Protein AF-A6LW67-F1 (afdb_monomer_lite)

Foldseek 3Di:
DDDDDPVVVVDVVVDDDDPPPADEAELVRLQVQFLPPVHWFWEAAPQWIWTCNVPPCCHSQDHPNDTGSYHCNVVCCVPPVDCPVCPPTDTRHGYDYPPPPPPPPDDPPPVLLPDDQDPCPPDDPVSLVVQLVVLLVVLVVQLVPDDDDPPLSVVLSVVSSVQLSVVVVVRDHSNVSVVVSLVCQCVVVDVSNPHRPAADEDEEEEEEHHEYECYEYECYEYEVYEYECYEYEVEEYEVEEYECYEYEVEEYEVEEYEVEEYECYEYECYEYECYEYEHDEYECYEYEAEEYECYEYECYEYEVYHYDVYHYDDPPPPPPPDDDD

Secondary structure (DSSP, 8-state):
------HHHHHHHS-------PEEE-HHHHTT-BS-TT--BEEEETTEEEE-TT-GGGGGGEETTEESSEE-HHHHHHHT--GGGGTTSPEEEEE--TTTTSSSSSSSHHHHHS-----GGG--HHHHHHHHHHHHHHHHHHHHTS-S-TTHHHHHHHHHHHHHHHHHHTT--HHHHHHHHHHHHHTTS-STT-S--TT-EEESSEEESSEEESSEEESSEEESSEEESSEEESSEEESSEEESSEEESSEEESSEEESSEEESSEEEEEEEESSEEEEEEEESSEEESSEEESSEEESSEEESSEEESSEEE------------

Structure (mmCIF, N/CA/C/O backbone):
data_AF-A6LW67-F1
#
_entry.id   AF-A6LW67-F1
#
loop_
_atom_site.group_PDB
_atom_site.id
_atom_site.type_symbol
_atom_site.label_atom_id
_atom_site.label_alt_id
_atom_site.label_comp_id
_atom_site.label_asym_id
_atom_site.label_entity_id
_atom_site.label_seq_id
_atom_site.pdbx_PDB_ins_code
_atom_site.Cartn_x
_atom_site.Cartn_y
_atom_site.Cartn_z
_atom_site.occupancy
_atom_site.B_iso_or_equiv
_atom_site.auth_seq_id
_atom_site.auth_comp_id
_atom_site.auth_asym_id
_atom_site.auth_atom_id
_atom_site.pdbx_PDB_model_num
ATOM 1 N N . MET A 1 1 ? 21.541 -6.725 21.678 1.00 33.62 1 MET A N 1
ATOM 2 C CA . MET A 1 1 ? 21.090 -5.801 22.737 1.00 33.62 1 MET A CA 1
ATOM 3 C C . MET A 1 1 ? 19.622 -6.117 22.978 1.00 33.62 1 MET A C 1
ATOM 5 O O . MET A 1 1 ? 18.820 -5.909 22.078 1.00 33.62 1 MET A O 1
ATOM 9 N N . SER A 1 2 ? 19.304 -6.786 24.086 1.00 32.25 2 SER A N 1
ATOM 10 C CA . SER A 1 2 ? 17.941 -7.242 24.384 1.00 32.25 2 SER A CA 1
ATOM 11 C C . SER A 1 2 ? 17.156 -6.087 24.989 1.00 32.25 2 SER A C 1
ATOM 13 O O . SER A 1 2 ? 17.518 -5.598 26.055 1.00 32.25 2 SER A O 1
ATOM 15 N N . ILE A 1 3 ? 16.108 -5.639 24.304 1.00 37.44 3 ILE A N 1
ATOM 16 C CA . ILE A 1 3 ? 15.130 -4.716 24.878 1.00 37.44 3 ILE A CA 1
ATOM 17 C C . ILE A 1 3 ? 14.277 -5.499 25.879 1.00 37.44 3 ILE A C 1
ATOM 19 O O . ILE A 1 3 ? 13.478 -6.353 25.502 1.00 37.44 3 ILE A O 1
ATOM 23 N N . TYR A 1 4 ? 14.521 -5.263 27.165 1.00 32.31 4 TYR A N 1
ATOM 24 C CA . TYR A 1 4 ? 13.669 -5.751 28.242 1.00 32.31 4 TYR A CA 1
ATOM 25 C C . TYR A 1 4 ? 12.439 -4.848 28.306 1.00 32.31 4 TYR A C 1
ATOM 27 O O . TYR A 1 4 ? 12.563 -3.647 28.538 1.00 32.31 4 TYR A O 1
ATOM 35 N N . PHE A 1 5 ? 11.260 -5.422 28.084 1.00 40.88 5 PHE A N 1
ATOM 36 C CA . PHE A 1 5 ? 10.014 -4.762 28.445 1.00 40.88 5 PHE A CA 1
ATOM 37 C C . PHE A 1 5 ? 9.831 -4.926 29.950 1.00 40.88 5 PHE A C 1
ATOM 39 O O . PHE A 1 5 ? 9.662 -6.045 30.437 1.00 40.88 5 PHE A O 1
ATOM 46 N N . ASP A 1 6 ? 9.901 -3.818 30.685 1.00 40.75 6 ASP A N 1
ATOM 47 C CA . ASP A 1 6 ? 9.525 -3.806 32.093 1.00 40.75 6 ASP A CA 1
ATOM 48 C C . ASP A 1 6 ? 7.995 -3.887 32.195 1.00 40.75 6 ASP A C 1
ATOM 50 O O . ASP A 1 6 ? 7.267 -2.897 32.113 1.00 40.75 6 ASP A O 1
ATOM 54 N N . LEU A 1 7 ? 7.500 -5.118 32.324 1.00 45.72 7 LEU A N 1
ATOM 55 C CA . LEU A 1 7 ? 6.079 -5.436 32.488 1.00 45.72 7 LEU A CA 1
ATOM 56 C C . LEU A 1 7 ? 5.479 -4.800 33.752 1.00 45.72 7 LEU A C 1
ATOM 58 O O . LEU A 1 7 ? 4.259 -4.666 33.851 1.00 45.72 7 LEU A O 1
ATOM 62 N N . LYS A 1 8 ? 6.314 -4.392 34.716 1.00 42.16 8 LYS A N 1
ATOM 63 C CA . LYS A 1 8 ? 5.862 -3.777 35.963 1.00 42.16 8 LYS A CA 1
ATOM 64 C C . LYS A 1 8 ? 5.327 -2.364 35.725 1.00 42.16 8 LYS A C 1
ATOM 66 O O . LYS A 1 8 ? 4.266 -2.031 36.243 1.00 42.16 8 LYS A O 1
ATOM 71 N N . THR A 1 9 ? 5.978 -1.594 34.851 1.00 49.59 9 THR A N 1
ATOM 72 C CA . THR A 1 9 ? 5.566 -0.228 34.485 1.00 49.59 9 THR A CA 1
ATOM 73 C C . THR A 1 9 ? 4.236 -0.204 33.723 1.00 49.59 9 THR A C 1
ATOM 75 O O . THR A 1 9 ? 3.450 0.726 33.870 1.00 49.59 9 THR A O 1
ATOM 78 N N . ILE A 1 10 ? 3.947 -1.248 32.936 1.00 51.22 10 ILE A N 1
ATOM 79 C CA . ILE A 1 10 ? 2.678 -1.380 32.202 1.00 51.22 10 ILE A CA 1
ATOM 80 C C . ILE A 1 10 ? 1.518 -1.628 33.176 1.00 51.22 10 ILE A C 1
ATOM 82 O O . ILE A 1 10 ? 0.493 -0.963 33.070 1.00 51.22 10 ILE A O 1
ATOM 86 N N . ASN A 1 11 ? 1.704 -2.503 34.170 1.00 42.06 11 ASN A N 1
ATOM 87 C CA . ASN A 1 11 ? 0.688 -2.763 35.197 1.00 42.06 11 ASN A CA 1
ATOM 88 C C . ASN A 1 11 ? 0.409 -1.543 36.093 1.00 42.06 11 ASN A C 1
ATOM 90 O O . ASN A 1 11 ? -0.722 -1.356 36.541 1.00 42.06 11 ASN A O 1
ATOM 94 N N . GLU A 1 12 ? 1.424 -0.712 36.344 1.00 48.59 12 GLU A N 1
ATOM 95 C CA . GLU A 1 12 ? 1.285 0.546 37.089 1.00 48.59 12 GLU A CA 1
ATOM 96 C C . GLU A 1 12 ? 0.536 1.623 36.280 1.00 48.59 12 GLU A C 1
ATOM 98 O O . GLU A 1 12 ? -0.229 2.394 36.856 1.00 48.59 12 GLU A O 1
ATOM 103 N N . LEU A 1 13 ? 0.682 1.637 34.948 1.00 47.16 13 LEU A N 1
ATOM 104 C CA . LEU A 1 13 ? -0.021 2.560 34.043 1.00 47.16 13 LEU A CA 1
ATOM 105 C C . LEU A 1 13 ? -1.476 2.158 33.761 1.00 47.16 13 LEU A C 1
ATOM 107 O O . LEU A 1 13 ? -2.311 3.031 33.533 1.00 47.16 13 LEU A O 1
ATOM 111 N N . THR A 1 14 ? -1.801 0.863 33.771 1.00 51.88 14 THR A N 1
ATOM 112 C CA . THR A 1 14 ? -3.158 0.385 33.453 1.00 51.88 14 THR A CA 1
ATOM 113 C C . THR A 1 14 ? -4.121 0.401 34.634 1.00 51.88 14 THR A C 1
ATOM 115 O O . THR A 1 14 ? -5.305 0.159 34.425 1.00 51.88 14 THR A O 1
ATOM 118 N N . GLY A 1 15 ? -3.649 0.707 35.848 1.00 38.19 15 GLY A N 1
ATOM 119 C CA . GLY A 1 15 ? -4.477 0.736 37.051 1.00 38.19 15 GLY A CA 1
ATOM 120 C C . GLY A 1 15 ? -4.978 -0.660 37.427 1.00 38.19 15 GLY A C 1
ATOM 121 O O . GLY A 1 15 ? -5.690 -1.334 36.689 1.00 38.19 15 GLY A O 1
ATOM 122 N N . SER A 1 16 ? -4.606 -1.125 38.609 1.00 40.84 16 SER A N 1
ATOM 123 C CA . SER A 1 16 ? -5.094 -2.373 39.185 1.00 40.84 16 SER A CA 1
ATOM 124 C C . SER A 1 16 ? -6.620 -2.355 39.361 1.00 40.84 16 SER A C 1
ATOM 126 O O . SER A 1 16 ? -7.112 -1.946 40.406 1.00 40.84 16 SER A O 1
ATOM 128 N N . ASN A 1 17 ? -7.362 -2.828 38.362 1.00 38.47 17 ASN A N 1
ATOM 129 C CA . ASN A 1 17 ? -8.742 -3.284 38.498 1.00 38.47 17 ASN A CA 1
ATOM 130 C C . ASN A 1 17 ? -8.890 -4.592 37.719 1.00 38.47 17 ASN A C 1
ATOM 132 O O . ASN A 1 17 ? -9.200 -4.603 36.536 1.00 38.47 17 ASN A O 1
ATOM 136 N N . SER A 1 18 ? -8.582 -5.689 38.414 1.00 37.28 18 SER A N 1
ATOM 137 C CA . SER A 1 18 ? -9.009 -7.072 38.178 1.00 37.28 18 SER A CA 1
ATOM 138 C C . SER A 1 18 ? -9.747 -7.346 36.859 1.00 37.28 18 SER A C 1
ATOM 140 O O . SER A 1 18 ? -10.959 -7.563 36.853 1.00 37.28 18 SER A O 1
ATOM 142 N N . PHE A 1 19 ? -9.017 -7.423 35.746 1.00 36.94 19 PHE A N 1
ATOM 143 C CA . PHE A 1 19 ? -9.547 -8.002 34.515 1.00 36.94 19 PHE A CA 1
ATOM 144 C C . PHE A 1 19 ? -9.672 -9.520 34.711 1.00 36.94 19 PHE A C 1
ATOM 146 O O . PHE A 1 19 ? -8.741 -10.284 34.452 1.00 36.94 19 PHE A O 1
ATOM 153 N N . ARG A 1 20 ? -10.836 -9.980 35.192 1.00 38.50 20 ARG A N 1
ATOM 154 C CA . ARG A 1 20 ? -11.321 -11.312 34.805 1.00 38.50 20 ARG A CA 1
ATOM 155 C C . ARG A 1 20 ? -11.346 -11.318 33.276 1.00 38.50 20 ARG A C 1
ATOM 157 O O . ARG A 1 20 ? -11.830 -10.355 32.690 1.00 38.50 20 ARG A O 1
ATOM 164 N N . GLN A 1 21 ? -10.797 -12.364 32.660 1.00 39.19 21 GLN A N 1
ATOM 165 C CA . GLN A 1 21 ? -10.881 -12.579 31.212 1.00 39.19 21 GLN A CA 1
ATOM 166 C C . GLN A 1 21 ? -12.323 -12.279 30.756 1.00 39.19 21 GLN A C 1
ATOM 168 O O . GLN A 1 21 ? -13.241 -12.881 31.327 1.00 39.19 21 GLN A O 1
ATOM 173 N N . PRO A 1 22 ? -12.550 -11.313 29.845 1.00 53.31 22 PRO A N 1
ATOM 174 C CA . PRO A 1 22 ? -13.900 -10.942 29.445 1.00 53.31 22 PRO A CA 1
ATOM 175 C C . PRO A 1 22 ? -14.575 -12.160 28.820 1.00 53.31 22 PRO A C 1
ATOM 177 O O . PRO A 1 22 ? -14.022 -12.801 27.929 1.00 53.31 22 PRO A O 1
ATOM 180 N N . LYS A 1 23 ? -15.748 -12.523 29.341 1.00 63.69 23 LYS A N 1
ATOM 181 C CA . LYS A 1 23 ? -16.522 -13.646 28.822 1.00 63.69 23 LYS A CA 1
ATOM 182 C C . LYS A 1 23 ? -17.143 -13.230 27.487 1.00 63.69 23 LYS A C 1
ATOM 184 O O . LYS A 1 23 ? -17.876 -12.246 27.443 1.00 63.69 23 LYS A O 1
ATOM 189 N N . GLU A 1 24 ? -16.856 -13.967 26.423 1.00 68.44 24 GLU A N 1
ATOM 190 C CA . GLU A 1 24 ? -17.576 -13.832 25.154 1.00 68.44 24 GLU A CA 1
ATOM 191 C C . GLU A 1 24 ? -18.987 -14.404 25.331 1.00 68.44 24 GLU A C 1
ATOM 193 O O . GLU A 1 24 ? -19.158 -15.499 25.876 1.00 68.44 24 GLU A O 1
ATOM 198 N N . LEU A 1 25 ? -19.998 -13.623 24.957 1.00 66.56 25 LEU A N 1
ATOM 199 C CA . LEU A 1 25 ? -21.408 -13.980 25.074 1.00 66.56 25 LEU A CA 1
ATOM 200 C C . LEU A 1 25 ? -22.080 -13.741 23.729 1.00 66.56 25 LEU A C 1
ATOM 202 O O . LEU A 1 25 ? -21.998 -12.637 23.201 1.00 66.56 25 LEU A O 1
ATOM 206 N N . THR A 1 26 ? -22.761 -14.747 23.194 1.00 79.00 26 THR A N 1
ATOM 207 C CA . THR A 1 26 ? -23.686 -14.551 22.071 1.00 79.00 26 THR A CA 1
ATOM 208 C C . THR A 1 26 ? -24.961 -13.846 22.541 1.00 79.00 26 THR A C 1
ATOM 210 O O . THR A 1 26 ? -25.207 -13.723 23.745 1.00 79.00 26 THR A O 1
ATOM 213 N N . LEU A 1 27 ? -25.817 -13.397 21.617 1.00 74.56 27 LEU A N 1
ATOM 214 C CA . LEU A 1 27 ? -27.159 -12.919 21.983 1.00 74.56 27 LEU A CA 1
ATOM 215 C C . LEU A 1 27 ? -27.972 -14.005 22.707 1.00 74.56 27 LEU A C 1
ATOM 217 O O . LEU A 1 27 ? -28.681 -13.700 23.667 1.00 74.56 27 LEU A O 1
ATOM 221 N N . ASP A 1 28 ? -27.815 -15.264 22.299 1.00 79.06 28 ASP A N 1
ATOM 222 C CA . ASP A 1 28 ? -28.482 -16.407 22.923 1.00 79.06 28 ASP A CA 1
ATOM 223 C C . ASP A 1 28 ? -27.932 -16.697 24.326 1.00 79.06 28 ASP A C 1
ATOM 225 O O . ASP A 1 28 ? -28.695 -17.012 25.245 1.00 79.06 28 ASP A O 1
ATOM 229 N N . ASP A 1 29 ? -26.623 -16.539 24.537 1.00 81.69 29 ASP A N 1
ATOM 230 C CA . ASP A 1 29 ? -26.026 -16.630 25.870 1.00 81.69 29 ASP A CA 1
ATOM 231 C C . ASP A 1 29 ? -26.482 -15.476 26.760 1.00 81.69 29 ASP A C 1
ATOM 233 O O . ASP A 1 29 ? -26.842 -15.693 27.920 1.00 81.69 29 ASP A O 1
ATOM 237 N N . LEU A 1 30 ? -26.498 -14.252 26.225 1.00 85.50 30 LEU A N 1
ATOM 238 C CA . LEU A 1 30 ? -26.924 -13.058 26.945 1.00 85.50 30 LEU A CA 1
ATOM 239 C C . LEU A 1 30 ? -28.386 -13.174 27.392 1.00 85.50 30 LEU A C 1
ATOM 241 O O . LEU A 1 30 ? -28.694 -12.841 28.537 1.00 85.50 30 LEU A O 1
ATOM 245 N N . ALA A 1 31 ? -29.264 -13.723 26.550 1.00 88.00 31 ALA A N 1
ATOM 246 C CA . ALA A 1 31 ? -30.682 -13.929 26.850 1.00 88.00 31 ALA A CA 1
ATOM 247 C C . ALA A 1 31 ? -30.938 -14.793 28.096 1.00 88.00 31 ALA A C 1
ATOM 249 O O . ALA A 1 31 ? -32.017 -14.724 28.688 1.00 88.00 31 ALA A O 1
ATOM 250 N N . GLN A 1 32 ? -29.957 -15.583 28.540 1.00 91.12 32 GLN A N 1
ATOM 251 C CA . GLN A 1 32 ? -30.071 -16.394 29.754 1.00 91.12 32 GLN A CA 1
ATOM 252 C C . GLN A 1 32 ? -29.907 -15.584 31.049 1.00 91.12 32 GLN A C 1
ATOM 254 O O . GLN A 1 32 ? -30.223 -16.107 32.121 1.00 91.12 32 GLN A O 1
ATOM 259 N N . TYR A 1 33 ? -29.424 -14.344 30.961 1.00 93.12 33 TYR A N 1
ATOM 260 C CA . TYR A 1 33 ? -29.141 -13.442 32.079 1.00 93.12 33 TYR A CA 1
ATOM 261 C C . TYR A 1 33 ? -30.206 -12.342 32.184 1.00 93.12 33 TYR A C 1
ATOM 263 O O . TYR A 1 33 ? -29.924 -11.146 32.100 1.00 93.12 33 TYR A O 1
ATOM 271 N N . ASP A 1 34 ? -31.459 -12.760 32.351 1.00 91.06 34 ASP A N 1
ATOM 272 C CA . ASP A 1 34 ? -32.644 -11.897 32.337 1.00 91.06 34 ASP A CA 1
ATOM 273 C C . ASP A 1 34 ? -33.055 -11.356 33.720 1.00 91.06 34 ASP A C 1
ATOM 275 O O . ASP A 1 34 ? -34.079 -10.683 33.841 1.00 91.06 34 ASP A O 1
ATOM 279 N N . GLY A 1 35 ? -32.290 -11.650 34.776 1.00 90.50 35 GLY A N 1
ATOM 280 C CA . GLY A 1 35 ? -32.601 -11.235 36.147 1.00 90.50 35 GLY A CA 1
ATOM 281 C C . GLY A 1 35 ? -33.731 -12.017 36.823 1.00 90.50 35 GLY A C 1
ATOM 282 O O . GLY A 1 35 ? -34.156 -11.643 37.921 1.00 90.50 35 GLY A O 1
ATOM 283 N N . ARG A 1 36 ? -34.262 -13.078 36.197 1.00 87.38 36 ARG A N 1
ATOM 284 C CA . ARG A 1 36 ? -35.411 -13.847 36.705 1.00 87.38 36 ARG A CA 1
ATOM 285 C C . ARG A 1 36 ? -34.983 -15.195 37.272 1.00 87.38 36 ARG A C 1
ATOM 287 O O . ARG A 1 36 ? -33.942 -15.748 36.938 1.00 87.38 36 ARG A O 1
ATOM 294 N N . GLY A 1 37 ? -35.802 -15.749 38.170 1.00 83.75 37 GLY A N 1
ATOM 295 C CA . GLY A 1 37 ? -35.568 -17.089 38.727 1.00 83.75 37 GLY A CA 1
ATOM 296 C C . GLY A 1 37 ? -34.241 -17.236 39.485 1.00 83.75 37 GLY A C 1
ATOM 297 O O . GLY A 1 37 ? -33.676 -18.326 39.509 1.00 83.75 37 GLY A O 1
ATOM 298 N N . GLY A 1 38 ? -33.728 -16.145 40.067 1.00 83.31 38 GLY A N 1
ATOM 299 C CA . GLY A 1 38 ? -32.442 -16.113 40.772 1.00 83.31 38 GLY A CA 1
ATOM 300 C C . GLY A 1 38 ? -31.215 -15.976 39.865 1.00 83.31 38 GLY A C 1
ATOM 301 O O . GLY A 1 38 ? -30.092 -16.052 40.360 1.00 83.31 38 GLY A O 1
ATOM 302 N N . LYS A 1 39 ? -31.406 -15.782 38.554 1.00 87.25 39 LYS A N 1
ATOM 303 C CA . LYS A 1 39 ? -30.318 -15.528 37.607 1.00 87.25 39 LYS A CA 1
ATOM 304 C C . LYS A 1 39 ? -29.870 -14.057 37.638 1.00 87.25 39 LYS A C 1
ATOM 306 O O . LYS A 1 39 ? -30.677 -13.197 37.992 1.00 87.25 39 LYS A O 1
ATOM 311 N N . PRO A 1 40 ? -28.616 -13.756 37.251 1.00 90.94 40 PRO A N 1
ATOM 312 C CA . PRO A 1 40 ? -28.145 -12.379 37.099 1.00 90.94 40 PRO A CA 1
ATOM 313 C C . PRO A 1 40 ? -28.919 -11.628 36.009 1.00 90.94 40 PRO A C 1
ATOM 315 O O . PRO A 1 40 ? -29.437 -12.254 35.083 1.00 90.94 40 PRO A O 1
ATOM 318 N N . ALA A 1 41 ? -28.947 -10.299 36.095 1.00 94.38 41 ALA A N 1
ATOM 319 C CA . ALA A 1 41 ? -29.485 -9.403 35.077 1.00 94.38 41 ALA A CA 1
ATOM 320 C C . ALA A 1 41 ? -28.334 -8.733 34.319 1.00 94.38 41 ALA A C 1
ATOM 322 O O . ALA A 1 41 ? -27.642 -7.888 34.889 1.00 94.38 41 ALA A O 1
ATOM 323 N N . TYR A 1 42 ? -28.127 -9.098 33.052 1.00 93.38 42 TYR A N 1
ATOM 324 C CA . TYR A 1 42 ? -27.090 -8.511 32.197 1.00 93.38 42 TYR A CA 1
ATOM 325 C C . TYR A 1 42 ? -27.697 -7.710 31.049 1.00 93.38 42 TYR A C 1
ATOM 327 O O . TYR A 1 42 ? -28.756 -8.054 30.536 1.00 93.38 42 TYR A O 1
ATOM 335 N N . VAL A 1 43 ? -27.016 -6.660 30.608 1.00 89.25 43 VAL A N 1
ATOM 336 C CA . VAL A 1 43 ? -27.392 -5.890 29.411 1.00 89.25 43 VAL A CA 1
ATOM 337 C C . VAL A 1 43 ? -26.160 -5.648 28.557 1.00 89.25 43 VAL A C 1
ATOM 339 O O . VAL A 1 43 ? -25.082 -5.408 29.100 1.00 89.25 43 VAL A O 1
ATOM 342 N N . ALA A 1 44 ? -26.303 -5.713 27.236 1.00 82.06 44 ALA A N 1
ATOM 343 C CA . ALA A 1 44 ? -25.249 -5.294 26.321 1.00 82.06 44 ALA A CA 1
ATOM 344 C C . ALA A 1 44 ? -25.504 -3.861 25.859 1.00 82.06 44 ALA A C 1
ATOM 346 O O . ALA A 1 44 ? -26.618 -3.541 25.456 1.00 82.06 44 ALA A O 1
ATOM 347 N N . ILE A 1 45 ? -24.479 -3.015 25.942 1.00 72.75 45 ILE A N 1
ATOM 348 C CA . ILE A 1 45 ? -24.476 -1.638 25.445 1.00 72.75 45 ILE A CA 1
ATOM 349 C C . ILE A 1 45 ? -23.182 -1.449 24.658 1.00 72.75 45 ILE A C 1
ATOM 351 O O . ILE A 1 45 ? -22.097 -1.652 25.202 1.00 72.75 45 ILE A O 1
ATOM 355 N N . GLU A 1 46 ? -23.304 -1.098 23.380 1.00 63.03 46 GLU A N 1
ATOM 356 C CA . GLU A 1 46 ? -22.197 -0.905 22.436 1.00 63.03 46 GLU A CA 1
ATOM 357 C C . GLU A 1 46 ? -21.226 -2.100 22.402 1.00 63.03 46 GLU A C 1
ATOM 359 O O . GLU A 1 46 ? -20.010 -1.943 22.355 1.00 63.03 46 GLU A O 1
ATOM 364 N N . GLY A 1 47 ? -21.769 -3.321 22.461 1.00 65.50 47 GLY A N 1
ATOM 365 C CA . GLY A 1 47 ? -20.982 -4.557 22.432 1.00 65.50 47 GLY A CA 1
ATOM 366 C C . GLY A 1 47 ? -20.337 -4.959 23.766 1.00 65.50 47 GLY A C 1
ATOM 367 O O . GLY A 1 47 ? -19.729 -6.026 23.842 1.00 65.50 47 GLY A O 1
ATOM 368 N N . VAL A 1 48 ? -20.492 -4.178 24.841 1.00 68.25 48 VAL A N 1
ATOM 369 C CA . VAL A 1 48 ? -20.006 -4.527 26.188 1.00 68.25 48 VAL A CA 1
ATOM 370 C C . VAL A 1 48 ? -21.160 -5.023 27.050 1.00 68.25 48 VAL A C 1
ATOM 372 O O . VAL A 1 48 ? -22.201 -4.376 27.135 1.00 68.25 48 VAL A O 1
ATOM 375 N N . VAL A 1 49 ? -20.968 -6.154 27.733 1.00 77.44 49 VAL A N 1
ATOM 376 C CA . VAL A 1 49 ? -21.963 -6.728 28.646 1.00 77.44 49 VAL A CA 1
ATOM 377 C C . VAL A 1 49 ? -21.715 -6.240 30.071 1.00 77.44 49 VAL A C 1
ATOM 379 O O . VAL A 1 49 ? -20.638 -6.453 30.639 1.00 77.44 49 VAL A O 1
ATOM 382 N N . TYR A 1 50 ? -22.732 -5.618 30.659 1.00 85.12 50 TYR A N 1
ATOM 383 C CA . TYR A 1 50 ? -22.735 -5.069 32.010 1.00 85.12 50 TYR A CA 1
ATOM 384 C C . TYR A 1 50 ? -23.626 -5.898 32.933 1.00 85.12 50 TYR A C 1
ATOM 386 O O . TYR A 1 50 ? -24.740 -6.270 32.564 1.00 85.12 50 TYR A O 1
ATOM 394 N N . ASP A 1 51 ? -23.149 -6.143 34.150 1.00 90.94 51 ASP A N 1
ATOM 395 C CA . ASP A 1 51 ? -23.939 -6.711 35.234 1.00 90.94 51 ASP A CA 1
ATOM 396 C C . ASP A 1 51 ? -24.722 -5.606 35.939 1.00 90.94 51 ASP A C 1
ATOM 398 O O . ASP A 1 51 ? -24.154 -4.754 36.619 1.00 90.94 51 ASP A O 1
ATOM 402 N N . VAL A 1 52 ? -26.040 -5.628 35.778 1.00 91.31 52 VAL A N 1
ATOM 403 C CA . VAL A 1 52 ? -26.962 -4.676 36.407 1.00 91.31 52 VAL A CA 1
ATOM 404 C C . VAL A 1 52 ? -27.769 -5.328 37.531 1.00 91.31 52 VAL A C 1
ATOM 406 O O . VAL A 1 52 ? -28.727 -4.743 38.027 1.00 91.31 52 VAL A O 1
ATOM 409 N N . SER A 1 53 ? -27.378 -6.524 37.988 1.00 89.69 53 SER A N 1
ATOM 410 C CA . SER A 1 53 ? -28.114 -7.294 39.006 1.00 89.69 53 SER A CA 1
ATOM 411 C C . SER A 1 53 ? -28.263 -6.555 40.335 1.00 89.69 53 SER A C 1
ATOM 413 O O . SER A 1 53 ? -29.240 -6.764 41.051 1.00 89.69 53 SER A O 1
ATOM 415 N N . ASN A 1 54 ? -27.293 -5.701 40.668 1.00 88.00 54 ASN A N 1
ATOM 416 C CA . ASN A 1 54 ? -27.269 -4.934 41.915 1.00 88.00 54 ASN A CA 1
ATOM 417 C C . ASN A 1 54 ? -27.754 -3.487 41.741 1.00 88.00 54 ASN A C 1
ATOM 419 O O . ASN A 1 54 ? -27.746 -2.722 42.705 1.00 88.00 54 ASN A O 1
ATOM 423 N N . GLU A 1 55 ? -28.182 -3.105 40.538 1.00 86.44 55 GLU A N 1
ATOM 424 C CA . GLU A 1 55 ? -28.716 -1.774 40.274 1.00 86.44 55 GLU A CA 1
ATOM 425 C C . GLU A 1 55 ? -30.199 -1.735 40.655 1.00 86.44 55 GLU A C 1
ATOM 427 O O . GLU A 1 55 ? -31.025 -2.462 40.101 1.00 86.44 55 GLU A O 1
ATOM 432 N N . SER A 1 56 ? -30.568 -0.862 41.597 1.00 86.12 56 SER A N 1
ATOM 433 C CA . SER A 1 56 ? -31.946 -0.770 42.113 1.00 86.12 56 SER A CA 1
ATOM 434 C C . SER A 1 56 ? -32.978 -0.505 41.010 1.00 86.12 56 SER A C 1
ATOM 436 O O . SER A 1 56 ? -34.090 -1.031 41.043 1.00 86.12 56 SER A O 1
ATOM 438 N N . ASN A 1 57 ? -32.575 0.255 39.993 1.00 86.88 57 ASN A N 1
ATOM 439 C CA . ASN A 1 57 ? -33.374 0.595 38.820 1.00 86.88 57 ASN A CA 1
ATOM 440 C C . ASN A 1 57 ? -33.672 -0.597 37.892 1.00 86.88 57 ASN A C 1
ATOM 442 O O . ASN A 1 57 ? -34.544 -0.471 37.034 1.00 86.88 57 ASN A O 1
ATOM 446 N N . TRP A 1 58 ? -32.972 -1.722 38.071 1.00 89.06 58 TRP A N 1
ATOM 447 C CA . TRP A 1 58 ? -33.106 -2.964 37.305 1.00 89.06 58 TRP A CA 1
ATOM 448 C C . TRP A 1 58 ? -33.742 -4.103 38.114 1.00 89.06 58 TRP A C 1
ATOM 450 O O . TRP A 1 58 ? -33.677 -5.269 37.716 1.00 89.06 58 TRP A O 1
ATOM 460 N N . SER A 1 59 ? -34.379 -3.794 39.252 1.00 84.81 59 SER A N 1
ATOM 461 C CA . SER A 1 59 ? -35.040 -4.802 40.089 1.00 84.81 59 SER A CA 1
ATOM 462 C C . SER A 1 59 ? -36.016 -5.674 39.277 1.00 84.81 59 SER A C 1
ATOM 464 O O . SER A 1 59 ? -36.789 -5.181 38.454 1.00 84.81 59 SER A O 1
ATOM 466 N N . GLY A 1 60 ? -35.939 -6.996 39.465 1.00 85.06 60 GLY A N 1
ATOM 467 C CA . GLY A 1 60 ? -36.723 -7.963 38.683 1.00 85.06 60 GLY A CA 1
ATOM 468 C C . GLY A 1 60 ? -36.273 -8.140 37.225 1.00 85.06 60 GLY A C 1
ATOM 469 O O . GLY A 1 60 ? -36.999 -8.755 36.442 1.00 85.06 60 GLY A O 1
ATOM 470 N N . GLY A 1 61 ? -35.103 -7.607 36.856 1.00 89.12 61 GLY A N 1
ATOM 471 C CA . GLY A 1 61 ? -34.542 -7.699 35.508 1.00 89.12 61 GLY A CA 1
ATOM 472 C C . GLY A 1 61 ? -35.175 -6.731 34.510 1.00 89.12 61 GLY A C 1
ATOM 473 O O . GLY A 1 61 ? -35.124 -6.978 33.305 1.00 89.12 61 GLY A O 1
ATOM 474 N N . THR A 1 62 ? -35.810 -5.654 34.984 1.00 90.62 62 THR A N 1
ATOM 475 C CA . THR A 1 62 ? -36.507 -4.695 34.116 1.00 90.62 62 THR A CA 1
ATOM 476 C C . THR A 1 62 ? -36.218 -3.248 34.477 1.00 90.62 62 THR A C 1
ATOM 478 O O . THR A 1 62 ? -36.112 -2.923 35.656 1.00 90.62 62 THR A O 1
ATOM 481 N N . HIS A 1 63 ? -36.183 -2.375 33.470 1.00 87.69 63 HIS A N 1
ATOM 482 C CA . HIS A 1 63 ? -36.011 -0.932 33.623 1.00 87.69 63 HIS A CA 1
ATOM 483 C C . HIS A 1 63 ? -36.867 -0.193 32.584 1.00 87.69 63 HIS A C 1
ATOM 485 O O . HIS A 1 63 ? -36.649 -0.337 31.386 1.00 87.69 63 HIS A O 1
ATOM 491 N N . HIS A 1 64 ? -37.894 0.546 33.019 1.00 85.88 64 HIS A N 1
ATOM 492 C CA . HIS A 1 64 ? -38.835 1.268 32.137 1.00 85.88 64 HIS A CA 1
ATOM 493 C C . HIS A 1 64 ? -39.452 0.429 30.992 1.00 85.88 64 HIS A C 1
ATOM 495 O O . HIS A 1 64 ? -39.682 0.927 29.894 1.00 85.88 64 HIS A O 1
ATOM 501 N N . GLY A 1 65 ? -39.746 -0.851 31.244 1.00 84.88 65 GLY A N 1
ATOM 502 C CA . GLY A 1 65 ? -40.305 -1.765 30.236 1.00 84.88 65 GLY A CA 1
ATOM 503 C C . GLY A 1 65 ? -39.263 -2.421 29.321 1.00 84.88 65 GLY A C 1
ATOM 504 O O . GLY A 1 65 ? -39.627 -3.244 28.483 1.00 84.88 65 GLY A O 1
ATOM 505 N N . LEU A 1 66 ? -37.979 -2.100 29.501 1.00 87.69 66 LEU A N 1
ATOM 506 C CA . LEU A 1 66 ? -36.858 -2.845 28.935 1.00 87.69 66 LEU A CA 1
ATOM 507 C C . LEU A 1 66 ? -36.529 -4.036 29.830 1.00 87.69 66 LEU A C 1
ATOM 509 O O . LEU A 1 66 ? -36.664 -3.953 31.051 1.00 87.69 66 LEU A O 1
ATOM 513 N N . ASN A 1 67 ? -36.058 -5.121 29.221 1.00 91.44 67 ASN A N 1
ATOM 514 C CA . ASN A 1 67 ? -35.702 -6.349 29.925 1.00 91.44 67 ASN A CA 1
ATOM 515 C C . ASN A 1 67 ? -34.201 -6.601 29.799 1.00 91.44 67 ASN A C 1
ATOM 517 O O . ASN A 1 67 ? -33.640 -6.411 28.717 1.00 91.44 67 ASN A O 1
ATOM 521 N N . ALA A 1 68 ? -33.595 -7.091 30.878 1.00 91.88 68 ALA A N 1
ATOM 522 C CA . ALA A 1 68 ? -32.258 -7.663 30.858 1.00 91.88 68 ALA A CA 1
ATOM 523 C C . ALA A 1 68 ? -32.194 -8.900 29.938 1.00 91.88 68 ALA A C 1
ATOM 525 O O . ALA A 1 68 ? -33.217 -9.468 29.544 1.00 91.88 68 ALA A O 1
ATOM 526 N N . GLY A 1 69 ? -30.978 -9.295 29.580 1.00 90.12 69 GLY A N 1
ATOM 527 C CA . GLY A 1 69 ? -30.664 -10.355 28.631 1.00 90.12 69 GLY A CA 1
ATOM 528 C C . GLY A 1 69 ? -30.701 -9.908 27.168 1.00 90.12 69 GLY A C 1
ATOM 529 O O . GLY A 1 69 ? -30.953 -10.722 26.285 1.00 90.12 69 GLY A O 1
ATOM 530 N N . LYS A 1 70 ? -30.507 -8.614 26.886 1.00 88.19 70 LYS A N 1
ATOM 531 C CA . LYS A 1 70 ? -30.590 -8.049 25.529 1.00 88.19 70 LYS A CA 1
ATOM 532 C C . LYS A 1 70 ? -29.487 -7.036 25.251 1.00 88.19 70 LYS A C 1
ATOM 534 O O . LYS A 1 70 ? -28.959 -6.423 26.180 1.00 88.19 70 LYS A O 1
ATOM 539 N N . ASP A 1 71 ? -29.209 -6.834 23.966 1.00 83.25 71 ASP A N 1
ATOM 540 C CA . ASP A 1 71 ? -28.555 -5.620 23.486 1.00 83.25 71 ASP A CA 1
ATOM 541 C C . ASP A 1 71 ? -29.558 -4.465 23.526 1.00 83.25 71 ASP A C 1
ATOM 543 O O . ASP A 1 71 ? -30.622 -4.525 22.904 1.00 83.25 71 ASP A O 1
ATOM 547 N N . LEU A 1 72 ? -29.239 -3.459 24.336 1.00 84.75 72 LEU A N 1
ATOM 548 C CA . LEU A 1 72 ? -30.065 -2.283 24.572 1.00 84.75 72 LEU A CA 1
ATOM 549 C C . LEU A 1 72 ? -29.365 -0.995 24.128 1.00 84.75 72 LEU A C 1
ATOM 551 O O . LEU A 1 72 ? -29.697 0.084 24.623 1.00 84.75 72 LEU A O 1
ATOM 555 N N . THR A 1 73 ? -28.388 -1.100 23.224 1.00 73.06 73 THR A N 1
ATOM 556 C CA . THR A 1 73 ? -27.587 0.030 22.734 1.00 73.06 73 THR A CA 1
ATOM 557 C C . THR A 1 73 ? -28.462 1.177 22.234 1.00 73.06 73 THR A C 1
ATOM 559 O O . THR A 1 73 ? -28.313 2.315 22.682 1.00 73.06 73 THR A O 1
ATOM 562 N N . ASP A 1 74 ? -29.433 0.885 21.369 1.00 71.06 74 ASP A N 1
ATOM 563 C CA . ASP A 1 74 ? -30.303 1.910 20.782 1.00 71.06 74 ASP A CA 1
ATOM 564 C C . ASP A 1 74 ? -31.189 2.581 21.839 1.00 71.06 74 ASP A C 1
ATOM 566 O O . ASP A 1 74 ? -31.345 3.804 21.868 1.00 71.06 74 ASP A O 1
ATOM 570 N N . GLN A 1 75 ? -31.743 1.787 22.755 1.00 81.38 75 GLN A N 1
ATOM 571 C CA . GLN A 1 75 ? -32.624 2.262 23.818 1.00 81.38 75 GLN A CA 1
ATOM 572 C C . GLN A 1 75 ? -31.844 3.120 24.818 1.00 81.38 75 GLN A C 1
ATOM 574 O O . GLN A 1 75 ? -32.305 4.196 25.208 1.00 81.38 75 GLN A O 1
ATOM 579 N N . PHE A 1 76 ? -30.631 2.702 25.170 1.00 75.31 76 PHE A N 1
ATOM 580 C CA . PHE A 1 76 ? -29.730 3.459 26.028 1.00 75.31 76 PHE A CA 1
ATOM 581 C C . PHE A 1 76 ? -29.319 4.792 25.395 1.00 75.31 76 PHE A C 1
ATOM 583 O O . PHE A 1 76 ? -29.394 5.835 26.052 1.00 75.31 76 PHE A O 1
ATOM 590 N N . ASN A 1 77 ? -28.977 4.791 24.107 1.00 69.44 77 ASN A N 1
ATOM 591 C CA . ASN A 1 77 ? -28.624 6.008 23.378 1.00 69.44 77 ASN A CA 1
ATOM 592 C C . ASN A 1 77 ? -29.813 6.969 23.241 1.00 69.44 77 ASN A C 1
ATOM 594 O O . ASN A 1 77 ? -29.629 8.183 23.322 1.00 69.44 77 ASN A O 1
ATOM 598 N N . SER A 1 78 ? -31.036 6.444 23.124 1.00 71.44 78 SER A N 1
ATOM 599 C CA . SER A 1 78 ? -32.252 7.260 23.032 1.00 71.44 78 SER A CA 1
ATOM 600 C C . SER A 1 78 ? -32.683 7.916 24.354 1.00 71.44 78 SER A C 1
ATOM 602 O O . SER A 1 78 ? -33.282 8.991 24.327 1.00 71.44 78 SER A O 1
ATOM 604 N N . CYS A 1 79 ? -32.381 7.304 25.507 1.00 61.91 79 CYS A N 1
ATOM 605 C CA . CYS A 1 79 ? -32.875 7.766 26.813 1.00 61.91 79 CYS A CA 1
ATOM 606 C C . CYS A 1 79 ? -31.801 8.357 27.730 1.00 61.91 79 CYS A C 1
ATOM 608 O O . CYS A 1 79 ? -32.119 9.200 28.568 1.00 61.91 79 CYS A O 1
ATOM 610 N N . HIS A 1 80 ? -30.547 7.925 27.601 1.00 63.56 80 HIS A N 1
ATOM 611 C CA . HIS A 1 80 ? -29.509 8.247 28.573 1.00 63.56 80 HIS A CA 1
ATOM 612 C C . HIS A 1 80 ? -28.311 8.966 27.969 1.00 63.56 80 HIS A C 1
ATOM 614 O O . HIS A 1 80 ? -27.771 9.818 28.667 1.00 63.56 80 HIS A O 1
ATOM 620 N N . GLY A 1 81 ? -27.931 8.713 26.708 1.00 49.62 81 GLY A N 1
ATOM 621 C CA . GLY A 1 81 ? -26.963 9.501 25.911 1.00 49.62 81 GLY A CA 1
ATOM 622 C C . GLY A 1 81 ? -25.573 9.757 26.532 1.00 49.62 81 GLY A C 1
ATOM 623 O O . GLY A 1 81 ? -24.714 10.371 25.905 1.00 49.62 81 GLY A O 1
ATOM 624 N N . MET A 1 82 ? -25.340 9.315 27.770 1.00 52.72 82 MET A N 1
ATOM 625 C CA . MET A 1 82 ? -24.168 9.576 28.588 1.00 52.72 82 MET A CA 1
ATOM 626 C C . MET A 1 82 ? -23.761 8.283 29.302 1.00 52.72 82 MET A C 1
ATOM 628 O O . MET A 1 82 ? -24.452 7.763 30.176 1.00 52.72 82 MET A O 1
ATOM 632 N N . MET A 1 83 ? -22.576 7.778 28.962 1.00 53.91 83 MET A N 1
ATOM 633 C CA . MET A 1 83 ? -22.025 6.533 29.516 1.00 53.91 83 MET A CA 1
ATOM 634 C C . MET A 1 83 ? -21.716 6.598 31.020 1.00 53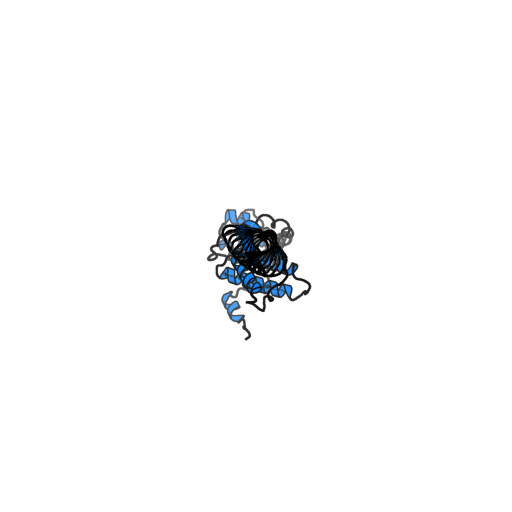.91 83 MET A C 1
ATOM 636 O O . MET A 1 83 ? -21.427 5.573 31.628 1.00 53.91 83 MET A O 1
ATOM 640 N N . GLN A 1 84 ? -21.775 7.785 31.640 1.00 58.03 84 GLN A N 1
ATOM 641 C CA . GLN A 1 84 ? -21.487 7.963 33.069 1.00 58.03 84 GLN A CA 1
ATOM 642 C C . GLN A 1 84 ? -22.442 7.175 33.978 1.00 58.03 84 GLN A C 1
ATOM 644 O O . GLN A 1 84 ? -22.069 6.828 35.096 1.00 58.03 84 GLN A O 1
ATOM 649 N N . ILE A 1 85 ? -23.639 6.845 33.485 1.00 65.94 85 ILE A N 1
ATOM 650 C CA . ILE A 1 85 ? -24.631 6.029 34.199 1.00 65.94 85 ILE A CA 1
ATOM 651 C C . ILE A 1 85 ? -24.150 4.576 34.368 1.00 65.94 85 ILE A C 1
ATOM 653 O O . ILE A 1 85 ? -24.525 3.917 35.330 1.00 65.94 85 ILE A O 1
ATOM 657 N N . LEU A 1 86 ? -23.257 4.095 33.495 1.00 65.00 86 LEU A N 1
ATOM 658 C CA . LEU A 1 86 ? -22.702 2.737 33.541 1.00 65.00 86 LEU A CA 1
ATOM 659 C C . LEU A 1 86 ? -21.395 2.640 34.342 1.00 65.00 86 LEU A C 1
ATOM 661 O O . LEU A 1 86 ? -20.816 1.562 34.432 1.00 65.00 86 LEU A O 1
ATOM 665 N N . ASN A 1 87 ? -20.908 3.741 34.929 1.00 68.06 87 ASN A N 1
ATOM 666 C CA . ASN A 1 87 ? -19.609 3.767 35.615 1.00 68.06 87 ASN A CA 1
ATOM 667 C C . ASN A 1 87 ? -19.526 2.802 36.808 1.00 68.06 87 ASN A C 1
ATOM 669 O O . ASN A 1 87 ? -18.433 2.345 37.137 1.00 68.06 87 ASN A O 1
ATOM 673 N N . ASN A 1 88 ? -20.662 2.508 37.443 1.00 72.31 88 ASN A N 1
ATOM 674 C CA . ASN A 1 88 ? -20.724 1.644 38.622 1.00 72.31 88 ASN A CA 1
ATOM 675 C C . ASN A 1 88 ? -21.132 0.202 38.290 1.00 72.31 88 ASN A C 1
ATOM 677 O O . ASN A 1 88 ? -20.938 -0.682 39.123 1.00 72.31 88 ASN A O 1
ATOM 681 N N . ALA A 1 89 ? -21.642 -0.044 37.078 1.00 78.38 89 ALA A N 1
ATOM 682 C CA . ALA A 1 89 ? -22.058 -1.369 36.647 1.00 78.38 89 ALA A CA 1
ATOM 683 C C . ALA A 1 89 ? -20.821 -2.208 36.263 1.00 78.38 89 ALA A C 1
ATOM 685 O O . ALA A 1 89 ? -20.049 -1.801 35.383 1.00 78.38 89 ALA A O 1
ATOM 686 N N . PRO A 1 90 ? -20.593 -3.377 36.890 1.00 82.94 90 PRO A N 1
ATOM 687 C CA . PRO A 1 90 ? -19.469 -4.236 36.540 1.00 82.94 90 PRO A CA 1
ATOM 688 C C . PRO A 1 90 ? -19.529 -4.696 35.080 1.00 82.94 90 PRO A C 1
ATOM 690 O O . PRO A 1 90 ? -20.547 -5.200 34.616 1.00 82.94 90 PRO A O 1
ATOM 693 N N . LYS A 1 91 ? -18.411 -4.586 34.358 1.00 74.38 91 LYS A N 1
ATOM 694 C CA . LYS A 1 91 ? -18.261 -5.166 33.016 1.00 74.38 91 LYS A CA 1
ATOM 695 C C . LYS A 1 91 ? -17.966 -6.657 33.143 1.00 74.38 91 LYS A C 1
ATOM 697 O O . LYS A 1 91 ? -17.001 -7.031 33.811 1.00 74.38 91 LYS A O 1
ATOM 702 N N . VAL A 1 92 ? -18.776 -7.500 32.513 1.00 77.94 92 VAL A N 1
ATOM 703 C CA . VAL A 1 92 ? -18.707 -8.964 32.668 1.00 77.94 92 VAL A CA 1
ATOM 704 C C . VAL A 1 92 ? -18.426 -9.716 31.372 1.00 77.94 92 VAL A C 1
ATOM 706 O O . VAL A 1 92 ? -18.081 -10.897 31.428 1.00 77.94 92 VAL A O 1
ATOM 709 N N . GLY A 1 93 ? -18.500 -9.051 30.219 1.00 69.81 93 GLY A N 1
ATOM 710 C CA . GLY A 1 93 ? -18.226 -9.694 28.941 1.00 69.81 93 GLY A CA 1
ATOM 711 C C . GLY A 1 93 ? -18.294 -8.766 27.739 1.00 69.81 93 GLY A C 1
ATOM 712 O O . GLY A 1 93 ? -18.477 -7.556 27.881 1.00 69.81 93 GLY A O 1
ATOM 713 N N . ILE A 1 94 ? -18.160 -9.369 26.563 1.00 69.75 94 ILE A N 1
ATOM 714 C CA . ILE A 1 94 ? -18.373 -8.739 25.258 1.00 69.75 94 ILE A CA 1
ATOM 715 C C . ILE A 1 94 ? -19.437 -9.522 24.492 1.00 69.75 94 ILE A C 1
ATOM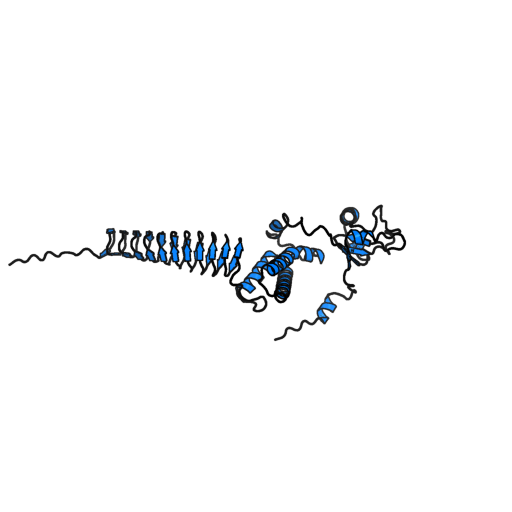 717 O O . ILE A 1 94 ? -19.482 -10.752 24.580 1.00 69.75 94 ILE A O 1
ATOM 721 N N . LEU A 1 95 ? -20.307 -8.804 23.786 1.00 64.56 95 LEU A N 1
ATOM 722 C CA . LEU A 1 95 ? -21.336 -9.395 22.942 1.00 64.56 95 LEU A CA 1
ATOM 723 C C . LEU A 1 95 ? -20.722 -9.745 21.582 1.00 64.56 95 LEU A C 1
ATOM 725 O O . LEU A 1 95 ? -20.212 -8.867 20.887 1.00 64.56 95 LEU A O 1
ATOM 729 N N . VAL A 1 96 ? -20.777 -11.019 21.211 1.00 60.47 96 VAL A N 1
ATOM 730 C CA . VAL A 1 96 ? -20.340 -11.537 19.910 1.00 60.47 96 VAL A CA 1
ATOM 731 C C . VAL A 1 96 ? -21.571 -11.975 19.114 1.00 60.47 96 VAL A C 1
ATOM 733 O O . VAL A 1 96 ? -22.481 -12.589 19.659 1.00 60.47 96 VAL A O 1
ATOM 736 N N . ASP A 1 97 ? -21.650 -11.618 17.835 1.00 54.91 97 ASP A N 1
ATOM 737 C CA . ASP A 1 97 ? -22.766 -12.020 16.971 1.00 54.91 97 ASP A CA 1
ATOM 738 C C . ASP A 1 97 ? -22.344 -13.217 16.109 1.00 54.91 97 ASP A C 1
ATOM 740 O O . ASP A 1 97 ? -21.397 -13.119 15.323 1.00 54.91 97 ASP A O 1
ATOM 744 N N . ASP A 1 98 ? -23.061 -14.337 16.241 1.00 42.31 98 ASP A N 1
ATOM 745 C CA . ASP A 1 98 ? -22.816 -15.572 15.486 1.00 42.31 98 ASP A CA 1
ATOM 746 C C . ASP A 1 98 ? -23.028 -15.404 13.967 1.00 42.31 98 ASP A C 1
ATOM 748 O O . ASP A 1 98 ? -22.560 -16.233 13.182 1.00 42.31 98 ASP A O 1
ATOM 752 N N . ASN A 1 99 ? -23.678 -14.322 13.516 1.00 38.19 99 ASN A N 1
ATOM 753 C CA . ASN A 1 99 ? -23.989 -14.089 12.100 1.00 38.19 99 ASN A CA 1
ATOM 754 C C . ASN A 1 99 ? -23.179 -12.963 11.426 1.00 38.19 99 ASN A C 1
ATOM 756 O O . ASN A 1 99 ? -23.335 -12.741 10.224 1.00 38.19 99 ASN A O 1
ATOM 760 N N . ASN A 1 100 ? -22.270 -12.276 12.126 1.00 37.41 100 ASN A N 1
ATOM 761 C CA . ASN A 1 100 ? -21.724 -10.995 11.646 1.00 37.41 100 ASN A CA 1
ATOM 762 C C . ASN A 1 100 ? -20.338 -11.052 10.967 1.00 37.41 100 ASN A C 1
ATOM 764 O O . ASN A 1 100 ? -19.636 -10.047 10.874 1.00 37.41 100 ASN A O 1
ATOM 768 N N . MET A 1 101 ? -19.930 -12.215 10.445 1.00 35.69 101 MET A N 1
ATOM 769 C CA . MET A 1 101 ? -18.694 -12.357 9.649 1.00 35.69 101 MET A CA 1
ATOM 770 C C . MET A 1 101 ? -18.913 -12.381 8.125 1.00 35.69 101 MET A C 1
ATOM 772 O O . MET A 1 101 ? -17.961 -12.639 7.385 1.00 35.69 101 MET A O 1
ATOM 776 N N . ARG A 1 102 ? -20.134 -12.141 7.617 1.00 37.69 102 ARG A N 1
ATOM 777 C CA . ARG A 1 102 ? -20.407 -12.210 6.164 1.00 37.69 102 ARG A CA 1
ATOM 778 C C . ARG A 1 102 ? -20.876 -10.920 5.485 1.00 37.69 102 ARG A C 1
ATOM 780 O O . ARG A 1 102 ? -20.468 -10.717 4.346 1.00 37.69 102 ARG A O 1
ATOM 787 N N . ASP A 1 103 ? -21.576 -10.004 6.160 1.00 36.06 103 ASP A N 1
ATOM 788 C CA . ASP A 1 103 ? -22.322 -8.961 5.424 1.00 36.06 103 ASP A CA 1
ATOM 789 C C . ASP A 1 103 ? -21.889 -7.496 5.663 1.00 36.06 103 ASP A C 1
ATOM 791 O O . ASP A 1 103 ? -22.374 -6.602 4.974 1.00 36.06 103 ASP A O 1
ATOM 795 N N . MET A 1 104 ? -20.908 -7.207 6.531 1.00 33.72 104 MET A N 1
ATOM 796 C CA . MET A 1 104 ? -20.376 -5.833 6.715 1.00 33.72 104 MET A CA 1
ATOM 797 C C . MET A 1 104 ? -19.134 -5.497 5.863 1.00 33.72 104 MET A C 1
ATOM 799 O O . MET A 1 104 ? -18.505 -4.458 6.063 1.00 33.72 104 MET A O 1
ATOM 803 N N . ASN A 1 105 ? -18.755 -6.351 4.904 1.00 36.22 105 ASN A N 1
ATOM 804 C CA . ASN A 1 105 ? -17.464 -6.243 4.208 1.00 36.22 105 ASN A CA 1
ATOM 805 C C . ASN A 1 105 ? -17.498 -5.553 2.824 1.00 36.22 105 ASN A C 1
ATOM 807 O O . ASN A 1 105 ? -16.477 -5.570 2.139 1.00 36.22 105 ASN A O 1
ATOM 811 N N . PHE A 1 106 ? -18.614 -4.949 2.382 1.00 34.09 106 PHE A N 1
ATOM 812 C CA . PHE A 1 106 ? -18.678 -4.353 1.030 1.00 34.09 106 PHE A CA 1
ATOM 813 C C . PHE A 1 106 ? -18.652 -2.812 0.980 1.00 34.09 106 PHE A C 1
ATOM 815 O O . PHE A 1 106 ? -17.932 -2.273 0.146 1.00 34.09 106 PHE A O 1
ATOM 822 N N . ASP A 1 107 ? -19.291 -2.085 1.909 1.00 33.56 107 ASP A N 1
ATOM 823 C CA . ASP A 1 107 ? -19.480 -0.625 1.729 1.00 33.56 107 ASP A CA 1
ATOM 824 C C . ASP A 1 107 ? -18.657 0.295 2.664 1.00 33.56 107 ASP A C 1
ATOM 826 O O . ASP A 1 107 ? -18.534 1.493 2.404 1.00 33.56 107 ASP A O 1
ATOM 830 N N . ILE A 1 108 ? -18.040 -0.220 3.739 1.00 41.41 108 ILE A N 1
ATOM 831 C CA . ILE A 1 108 ? -17.336 0.620 4.742 1.00 41.41 108 ILE A CA 1
ATOM 832 C C . ILE A 1 108 ? -15.846 0.841 4.390 1.00 41.41 108 ILE A C 1
ATOM 834 O O . ILE A 1 108 ? -15.258 1.872 4.735 1.00 41.41 108 ILE A O 1
ATOM 838 N N . ASN A 1 109 ? -15.228 -0.089 3.652 1.00 43.31 109 ASN A N 1
ATOM 839 C CA . ASN A 1 109 ? -13.773 -0.129 3.450 1.00 43.31 109 ASN A CA 1
ATOM 840 C C . ASN A 1 109 ? -13.214 0.954 2.503 1.00 43.31 109 ASN A C 1
ATOM 842 O O . ASN A 1 109 ? -12.064 1.354 2.668 1.00 43.31 109 ASN A O 1
ATOM 846 N N . GLU A 1 110 ? -13.988 1.487 1.552 1.00 39.12 110 GLU A N 1
ATOM 847 C CA . GLU A 1 110 ? -13.476 2.538 0.650 1.00 39.12 110 GLU A CA 1
ATOM 848 C C . GLU A 1 110 ? -13.422 3.931 1.305 1.00 39.12 110 GLU A C 1
ATOM 850 O O . GLU A 1 110 ? -12.464 4.677 1.084 1.00 39.12 110 GLU A O 1
ATOM 855 N N . ASN A 1 111 ? -14.403 4.279 2.148 1.00 38.38 111 ASN A N 1
ATOM 856 C CA . ASN A 1 111 ? -14.514 5.623 2.731 1.00 38.38 111 ASN A CA 1
ATOM 857 C C . ASN A 1 111 ? -13.591 5.849 3.943 1.00 38.38 111 ASN A C 1
ATOM 859 O O . ASN A 1 111 ? -13.073 6.951 4.103 1.00 38.38 111 ASN A O 1
ATOM 863 N N . MET A 1 112 ? -13.303 4.832 4.771 1.00 41.84 112 MET A N 1
ATOM 864 C CA . MET A 1 112 ? -12.338 4.982 5.883 1.00 41.84 112 MET A CA 1
ATOM 865 C C . MET A 1 112 ? -10.877 5.041 5.412 1.00 41.84 112 MET A C 1
ATOM 867 O O . MET A 1 112 ? -10.050 5.696 6.048 1.00 41.84 112 MET A O 1
ATOM 871 N N . MET A 1 113 ? -10.552 4.396 4.287 1.00 44.00 113 MET A N 1
ATOM 872 C CA . MET A 1 113 ? -9.205 4.428 3.699 1.00 44.00 113 MET A CA 1
ATOM 873 C C . MET A 1 113 ? -8.896 5.776 3.023 1.00 44.00 113 MET A C 1
ATOM 875 O O . MET A 1 113 ? -7.731 6.165 2.905 1.00 44.00 113 MET A O 1
ATOM 879 N N . ARG A 1 114 ? -9.933 6.518 2.604 1.00 42.56 114 ARG A N 1
ATOM 880 C CA . ARG A 1 114 ? -9.841 7.812 1.911 1.00 42.56 114 ARG A CA 1
ATOM 881 C C . ARG A 1 114 ? -10.250 8.982 2.824 1.00 42.56 114 ARG A C 1
ATOM 883 O O . ARG A 1 114 ? -11.256 9.634 2.606 1.00 42.56 114 ARG A O 1
ATOM 890 N N . GLN A 1 115 ? -9.370 9.289 3.779 1.00 41.31 115 GLN A N 1
ATOM 891 C CA . GLN A 1 115 ? -9.192 10.597 4.443 1.00 41.31 115 GLN A CA 1
ATOM 892 C C . GLN A 1 115 ? -10.321 11.176 5.327 1.00 41.31 115 GLN A C 1
ATOM 894 O O . GLN A 1 115 ? -11.229 11.819 4.823 1.00 41.31 115 GLN A O 1
ATOM 899 N N . VAL A 1 116 ? -10.094 11.169 6.653 1.00 42.66 116 VAL A N 1
ATOM 900 C CA . VAL A 1 116 ? -10.039 12.358 7.545 1.00 42.66 116 VAL A CA 1
ATOM 901 C C . VAL A 1 116 ? -9.104 11.994 8.710 1.00 42.66 116 VAL A C 1
ATOM 903 O O . VAL A 1 116 ? -9.236 10.918 9.289 1.00 42.66 116 VAL A O 1
ATOM 906 N N . LYS A 1 117 ? -8.144 12.858 9.071 1.00 47.12 117 LYS A N 1
ATOM 907 C CA . LYS A 1 117 ? -7.338 12.683 10.291 1.00 47.12 117 LYS A CA 1
ATOM 908 C C . LYS A 1 117 ? -8.269 12.841 11.496 1.00 47.12 117 LYS A C 1
ATOM 910 O O . LYS A 1 117 ? -8.623 13.961 11.853 1.00 47.12 117 LYS A O 1
ATOM 915 N N . GLN A 1 118 ? -8.721 11.725 12.059 1.00 53.75 118 GLN A N 1
ATOM 916 C CA . GLN A 1 118 ? -9.620 11.730 13.209 1.00 53.75 118 GLN A CA 1
ATOM 917 C C . GLN A 1 118 ? -8.906 12.370 14.403 1.00 53.75 118 GLN A C 1
ATOM 919 O O . GLN A 1 118 ? -7.723 12.108 14.638 1.00 53.75 118 GLN A O 1
ATOM 924 N N . ASN A 1 119 ? -9.603 13.229 15.149 1.00 57.19 119 ASN A N 1
ATOM 925 C CA . ASN A 1 119 ? -9.051 13.748 16.393 1.00 57.19 119 ASN A CA 1
ATOM 926 C C . ASN A 1 119 ? -9.077 12.634 17.446 1.00 57.19 119 ASN A C 1
ATOM 928 O O . ASN A 1 119 ? -10.089 12.408 18.105 1.00 57.19 119 ASN A O 1
ATOM 932 N N . THR A 1 120 ? -7.946 11.951 17.600 1.00 59.22 120 THR A N 1
ATOM 933 C CA . THR A 1 120 ? -7.799 10.812 18.508 1.00 59.22 120 THR A CA 1
ATOM 934 C C . THR A 1 120 ? -7.622 11.217 19.973 1.00 59.22 120 THR A C 1
ATOM 936 O O . THR A 1 120 ? -7.495 10.345 20.830 1.00 59.22 120 THR A O 1
ATOM 939 N N . SER A 1 121 ? -7.615 12.519 20.301 1.00 59.53 121 SER A N 1
ATOM 940 C CA . SER A 1 121 ? -7.361 13.002 21.669 1.00 59.53 121 SER A CA 1
ATOM 941 C C . SER A 1 121 ? -8.422 12.565 22.678 1.00 59.53 121 SER A C 1
ATOM 943 O O . SER A 1 121 ? -8.130 12.479 23.867 1.00 59.53 121 SER A O 1
ATOM 945 N N . ASN A 1 122 ? -9.645 12.308 22.204 1.00 62.38 122 ASN A N 1
ATOM 946 C CA . ASN A 1 122 ? -10.798 11.957 23.035 1.00 62.38 122 ASN A CA 1
ATOM 947 C C . ASN A 1 122 ? -11.276 10.519 22.801 1.00 62.38 122 ASN A C 1
ATOM 949 O O . ASN A 1 122 ? -12.355 10.156 23.265 1.00 62.38 122 ASN A O 1
ATOM 953 N N . PHE A 1 123 ? -10.503 9.721 22.062 1.00 62.28 123 PHE A N 1
ATOM 954 C CA . PHE A 1 123 ? -10.874 8.348 21.755 1.00 62.28 123 PHE A CA 1
ATOM 955 C C . PHE A 1 123 ? -10.933 7.506 23.024 1.00 62.28 123 PHE A C 1
ATOM 957 O O . PHE A 1 123 ? -9.991 7.475 23.824 1.00 62.28 123 PHE A O 1
ATOM 964 N N . ARG A 1 124 ? -12.040 6.787 23.178 1.00 56.72 124 ARG A N 1
ATOM 965 C CA . ARG A 1 124 ? -12.200 5.720 24.161 1.00 56.72 124 ARG A CA 1
ATOM 966 C C . ARG A 1 124 ? -11.568 4.429 23.628 1.00 56.72 124 ARG A C 1
ATOM 968 O O . ARG A 1 124 ? -11.282 4.340 22.435 1.00 56.72 124 ARG A O 1
ATOM 975 N N . PRO A 1 125 ? -11.330 3.417 24.480 1.00 60.47 125 PRO A N 1
ATOM 976 C CA . PRO A 1 125 ? -10.764 2.144 24.033 1.00 60.47 125 PRO A CA 1
ATOM 977 C C . PRO A 1 125 ? -11.500 1.517 22.837 1.00 60.47 125 PRO A C 1
ATOM 979 O O . PRO A 1 125 ? -10.843 1.045 21.917 1.00 60.47 125 PRO A O 1
ATOM 982 N N . ASP A 1 126 ? -12.831 1.591 22.791 1.00 50.59 126 ASP A N 1
ATOM 983 C CA . ASP A 1 126 ? -13.622 1.030 21.686 1.00 50.59 126 ASP A CA 1
ATOM 984 C C . ASP A 1 126 ? -13.513 1.862 20.396 1.00 50.59 126 ASP A C 1
ATOM 986 O O . ASP A 1 126 ? -13.437 1.303 19.301 1.00 50.59 126 ASP A O 1
ATOM 990 N N . ASP A 1 127 ? -13.382 3.191 20.511 1.00 56.69 127 ASP A N 1
ATOM 991 C CA . ASP A 1 127 ? -13.067 4.066 19.372 1.00 56.69 127 ASP A CA 1
ATOM 992 C C . ASP A 1 127 ? -11.691 3.725 18.795 1.00 56.69 127 ASP A C 1
ATOM 994 O O . ASP A 1 127 ? -11.508 3.697 17.578 1.00 56.69 127 ASP A O 1
ATOM 998 N N . TRP A 1 128 ? -10.723 3.419 19.666 1.00 65.44 128 TRP A N 1
ATOM 999 C CA . TRP A 1 128 ? -9.408 2.941 19.251 1.00 65.44 128 TRP A CA 1
ATOM 1000 C C . TRP A 1 128 ? -9.497 1.599 18.532 1.00 65.44 128 TRP A C 1
ATOM 1002 O O . TRP A 1 128 ? -8.894 1.478 17.468 1.00 65.44 128 TRP A O 1
ATOM 1012 N N . ILE A 1 129 ? -10.252 0.632 19.064 1.00 62.06 129 ILE A N 1
ATOM 1013 C CA . ILE A 1 129 ? -10.465 -0.683 18.434 1.00 62.06 129 ILE A CA 1
ATOM 1014 C C . ILE A 1 129 ? -11.061 -0.498 17.035 1.00 62.06 129 ILE A C 1
ATOM 1016 O O . ILE A 1 129 ? -10.482 -0.952 16.049 1.00 62.06 129 ILE A O 1
ATOM 1020 N N . ARG A 1 130 ? -12.142 0.277 16.919 1.00 60.31 130 ARG A N 1
ATOM 1021 C CA . ARG A 1 130 ? -12.802 0.545 15.636 1.00 60.31 130 ARG A CA 1
ATOM 1022 C C . ARG A 1 130 ? -11.901 1.297 14.654 1.00 60.31 130 ARG A C 1
ATOM 1024 O O . ARG A 1 130 ? -11.941 1.044 13.453 1.00 60.31 130 ARG A O 1
ATOM 1031 N N . TYR A 1 131 ? -11.071 2.213 15.146 1.00 63.69 131 TYR A N 1
ATOM 1032 C CA . TYR A 1 131 ? -10.151 2.989 14.314 1.00 63.69 131 TYR A CA 1
ATOM 1033 C C . TYR A 1 131 ? -8.982 2.158 13.769 1.00 63.69 131 TYR A C 1
ATOM 1035 O O . TYR A 1 131 ? -8.493 2.440 12.672 1.00 63.69 131 TYR A O 1
ATOM 1043 N N . ILE A 1 132 ? -8.543 1.127 14.499 1.00 67.06 132 ILE A N 1
ATOM 1044 C CA . ILE A 1 132 ? -7.478 0.209 14.065 1.00 67.06 132 ILE A CA 1
ATOM 1045 C C . ILE A 1 132 ? -8.007 -1.063 13.386 1.00 67.06 132 ILE A C 1
ATOM 1047 O O . ILE A 1 132 ? -7.209 -1.839 12.869 1.00 67.06 132 ILE A O 1
ATOM 1051 N N . GLU A 1 133 ? -9.319 -1.277 13.313 1.00 65.56 133 GLU A N 1
ATOM 1052 C CA . GLU A 1 133 ? -9.935 -2.419 12.617 1.00 65.56 133 GLU A CA 1
ATOM 1053 C C . GLU A 1 133 ? -9.375 -2.652 11.192 1.00 65.56 133 GLU A C 1
ATOM 1055 O O . GLU A 1 133 ? -9.026 -3.792 10.855 1.00 65.56 133 GLU A O 1
ATOM 1060 N N . PRO A 1 134 ? -9.144 -1.606 10.361 1.00 57.53 134 PRO A N 1
ATOM 1061 C CA . PRO A 1 134 ? -8.547 -1.793 9.035 1.00 57.53 134 PRO A CA 1
ATOM 1062 C C . PRO A 1 134 ? -7.114 -2.348 9.086 1.00 57.53 134 PRO A C 1
ATOM 1064 O O . PRO A 1 134 ? -6.688 -3.079 8.193 1.00 57.53 134 PRO A O 1
ATOM 1067 N N . ILE A 1 135 ? -6.362 -2.025 10.142 1.00 62.97 135 ILE A N 1
ATOM 1068 C CA . ILE A 1 135 ? -4.981 -2.479 10.370 1.00 62.97 135 ILE A CA 1
ATOM 1069 C C . ILE A 1 135 ? -4.951 -3.956 10.754 1.00 62.97 135 ILE A C 1
ATOM 1071 O O . ILE A 1 135 ? -4.088 -4.708 10.285 1.00 62.97 135 ILE A O 1
ATOM 1075 N N . VAL A 1 136 ? -5.880 -4.372 11.614 1.00 66.38 136 VAL A N 1
ATOM 1076 C CA . VAL A 1 136 ? -6.025 -5.769 12.034 1.00 66.38 136 VAL A CA 1
ATOM 1077 C C . VAL A 1 136 ? -6.436 -6.616 10.833 1.00 66.38 136 VAL A C 1
ATOM 1079 O O . VAL A 1 136 ? -5.761 -7.597 10.518 1.00 66.38 136 VAL A O 1
ATOM 1082 N N . SER A 1 137 ? -7.440 -6.160 10.083 1.00 59.34 137 SER A N 1
ATOM 1083 C CA . SER A 1 137 ? -7.898 -6.789 8.840 1.00 59.34 137 SER A CA 1
ATOM 1084 C C . SER A 1 137 ? -6.780 -6.915 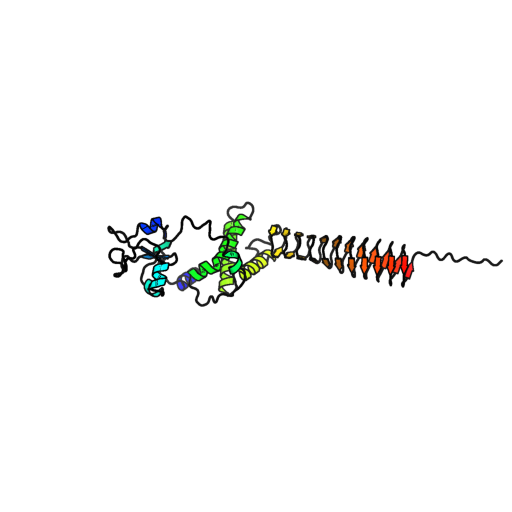7.798 1.00 59.34 137 SER A C 1
ATOM 1086 O O . SER A 1 137 ? -6.593 -7.979 7.204 1.00 59.34 137 SER A O 1
ATOM 1088 N N . TYR A 1 138 ? -5.972 -5.864 7.613 1.00 60.56 138 TYR A N 1
ATOM 1089 C CA . TYR A 1 138 ? -4.781 -5.904 6.758 1.00 60.56 138 TYR A CA 1
ATOM 1090 C C . TYR A 1 138 ? -3.775 -6.970 7.221 1.00 60.56 138 TYR A C 1
ATOM 1092 O O . TYR A 1 138 ? -3.284 -7.766 6.420 1.00 60.56 138 TYR A O 1
ATOM 1100 N N . SER A 1 139 ? -3.493 -7.017 8.525 1.00 60.72 139 SER A N 1
ATOM 1101 C CA . SER A 1 139 ? -2.490 -7.920 9.104 1.00 60.72 139 SER A CA 1
ATOM 1102 C C . SER A 1 139 ? -2.906 -9.392 9.043 1.00 60.72 139 SER A C 1
ATOM 1104 O O . SER A 1 139 ? -2.035 -10.252 8.887 1.00 60.72 139 SER A O 1
ATOM 1106 N N . LEU A 1 140 ? -4.209 -9.675 9.153 1.00 59.38 140 LEU A N 1
ATOM 1107 C CA . LEU A 1 140 ? -4.793 -11.014 9.028 1.00 59.38 140 LEU A CA 1
ATOM 1108 C C . LEU A 1 140 ? -4.813 -11.496 7.569 1.00 59.38 140 LEU A C 1
ATOM 1110 O O . LEU A 1 140 ? -4.475 -12.647 7.291 1.00 59.38 140 LEU A O 1
ATOM 1114 N N . ASN A 1 141 ? -5.141 -10.614 6.619 1.00 54.81 141 ASN A N 1
ATOM 1115 C CA . ASN A 1 141 ? -5.104 -10.946 5.192 1.00 54.81 141 ASN A CA 1
ATOM 1116 C C . ASN A 1 141 ? -3.677 -11.227 4.692 1.00 54.81 141 ASN A C 1
ATOM 1118 O O . ASN A 1 141 ? -3.481 -12.143 3.895 1.00 54.81 141 ASN A O 1
ATOM 1122 N N . ASP A 1 142 ? -2.672 -10.505 5.198 1.00 51.59 142 ASP A N 1
ATOM 1123 C CA . ASP A 1 142 ? -1.254 -10.762 4.903 1.00 51.59 142 ASP A CA 1
ATOM 1124 C C . ASP A 1 142 ? -0.804 -12.165 5.360 1.00 51.59 142 ASP A C 1
ATOM 1126 O O . ASP A 1 142 ? -0.008 -12.813 4.677 1.00 51.59 142 ASP A O 1
ATOM 1130 N N . THR A 1 143 ? -1.352 -12.692 6.464 1.00 52.50 143 THR A N 1
ATOM 1131 C CA . THR A 1 143 ? -1.053 -14.058 6.937 1.00 52.50 143 THR A CA 1
ATOM 1132 C C . THR A 1 143 ? -1.541 -15.125 5.959 1.00 52.50 143 THR A C 1
ATOM 1134 O O . THR A 1 143 ? -0.860 -16.130 5.760 1.00 52.50 143 THR A O 1
ATOM 1137 N N . ASN A 1 144 ? -2.697 -14.898 5.331 1.00 47.38 144 ASN A N 1
ATOM 1138 C CA . ASN A 1 144 ? -3.341 -15.855 4.427 1.00 47.38 144 ASN A CA 1
ATOM 1139 C C . ASN A 1 144 ? -2.691 -15.910 3.032 1.00 47.38 144 ASN A C 1
ATOM 1141 O O . ASN A 1 144 ? -2.913 -16.866 2.294 1.00 47.38 144 ASN A O 1
ATOM 1145 N N . GLN A 1 145 ? -1.867 -14.919 2.681 1.00 45.28 145 GLN A N 1
ATOM 1146 C CA . GLN A 1 145 ? -1.139 -14.848 1.406 1.00 45.28 145 GLN A CA 1
ATOM 1147 C C . GLN A 1 145 ? 0.308 -15.385 1.506 1.00 45.28 145 GLN A C 1
ATOM 1149 O O . GLN A 1 145 ? 1.003 -15.504 0.496 1.00 45.28 145 GLN A O 1
ATOM 1154 N N . GLY A 1 146 ? 0.791 -15.712 2.714 1.00 46.03 146 GLY A N 1
ATOM 1155 C CA . GLY A 1 146 ? 2.158 -16.176 2.968 1.00 46.03 146 GLY A CA 1
ATOM 1156 C C . GLY A 1 146 ? 2.311 -17.698 2.883 1.00 46.03 146 GLY A C 1
ATOM 1157 O O . GLY A 1 146 ? 1.789 -18.443 3.708 1.00 46.03 146 GLY A O 1
ATOM 1158 N N . THR A 1 147 ? 3.092 -18.176 1.917 1.00 39.84 147 THR A N 1
ATOM 1159 C CA . THR A 1 147 ? 3.410 -19.595 1.706 1.00 39.84 147 THR A CA 1
ATOM 1160 C C . THR A 1 147 ? 4.008 -20.283 2.951 1.00 39.84 147 THR A C 1
ATOM 1162 O O . THR A 1 147 ? 5.127 -19.983 3.361 1.00 39.84 147 THR A O 1
ATOM 1165 N N . GLY A 1 148 ? 3.302 -21.277 3.500 1.00 40.31 148 GLY A N 1
ATOM 1166 C CA . GLY A 1 148 ? 3.894 -22.573 3.871 1.00 40.31 148 GLY A CA 1
ATOM 1167 C C . GLY A 1 148 ? 4.642 -22.758 5.200 1.00 40.31 148 GLY A C 1
ATOM 1168 O O . GLY A 1 148 ? 5.171 -23.846 5.399 1.00 40.31 148 GLY A O 1
ATOM 1169 N N . LEU A 1 149 ? 4.689 -21.798 6.131 1.00 38.25 149 LEU A N 1
ATOM 1170 C CA . LEU A 1 149 ? 5.277 -22.027 7.468 1.00 38.25 149 LEU A CA 1
ATOM 1171 C C . LEU A 1 149 ? 4.303 -21.616 8.583 1.00 38.25 149 LEU A C 1
ATOM 1173 O O . LEU A 1 149 ? 4.330 -20.491 9.091 1.00 38.25 149 LEU A O 1
ATOM 1177 N N . GLN A 1 150 ? 3.430 -22.556 8.954 1.00 39.16 150 GLN A N 1
ATOM 1178 C CA . GLN A 1 150 ? 2.466 -22.439 10.052 1.00 39.16 150 GLN A CA 1
ATOM 1179 C C . GLN A 1 150 ? 3.218 -22.262 11.385 1.00 39.16 150 GLN A C 1
ATOM 1181 O O . GLN A 1 150 ? 3.703 -23.216 11.979 1.00 39.16 150 GLN A O 1
ATOM 1186 N N . GLY A 1 151 ? 3.393 -21.011 11.815 1.00 40.38 151 GLY A N 1
ATOM 1187 C CA . GLY A 1 151 ? 4.033 -20.645 13.086 1.00 40.38 151 GLY A CA 1
ATOM 1188 C C . GLY A 1 151 ? 4.757 -19.297 13.036 1.00 40.38 151 GLY A C 1
ATOM 1189 O O . GLY A 1 151 ? 4.621 -18.481 13.944 1.00 40.38 151 GLY A O 1
ATOM 1190 N N . ALA A 1 152 ? 5.463 -19.005 11.939 1.00 45.56 152 ALA A N 1
ATOM 1191 C CA . ALA A 1 152 ? 6.171 -17.731 11.758 1.00 45.56 152 ALA A CA 1
ATOM 1192 C C . ALA A 1 152 ? 5.259 -16.605 11.228 1.00 45.56 152 ALA A C 1
ATOM 1194 O O . ALA A 1 152 ? 5.479 -15.435 11.548 1.00 45.56 152 ALA A O 1
ATOM 1195 N N . GLY A 1 153 ? 4.215 -16.956 10.464 1.00 50.97 153 GLY A N 1
ATOM 1196 C CA . GLY A 1 153 ? 3.263 -16.002 9.879 1.00 50.97 153 GLY A CA 1
ATOM 1197 C C . GLY A 1 153 ? 2.447 -15.237 10.923 1.00 50.97 153 GLY A C 1
ATOM 1198 O O . GLY A 1 153 ? 2.425 -14.011 10.898 1.00 50.97 153 GLY A O 1
ATOM 1199 N N . ALA A 1 154 ? 1.869 -15.939 11.904 1.00 54.09 154 ALA A N 1
ATOM 1200 C CA . ALA A 1 154 ? 1.069 -15.316 12.963 1.00 54.09 154 ALA A CA 1
ATOM 1201 C C . ALA A 1 154 ? 1.898 -14.333 13.807 1.00 54.09 154 ALA A C 1
ATOM 1203 O O . ALA A 1 154 ? 1.498 -13.189 14.011 1.00 54.09 154 ALA A O 1
ATOM 1204 N N . ARG A 1 155 ? 3.111 -14.734 14.222 1.00 56.16 155 ARG A N 1
ATOM 1205 C CA . ARG A 1 155 ? 4.041 -13.859 14.957 1.00 56.16 155 ARG A CA 1
ATOM 1206 C C . ARG A 1 155 ? 4.359 -12.580 14.177 1.00 56.16 155 ARG A C 1
ATOM 1208 O O . ARG A 1 155 ? 4.366 -11.502 14.766 1.00 56.16 155 ARG A O 1
ATOM 1215 N N . ARG A 1 156 ? 4.599 -12.693 12.867 1.00 59.88 156 ARG A N 1
ATOM 1216 C CA . ARG A 1 156 ? 4.879 -11.550 11.988 1.00 59.88 156 ARG A CA 1
ATOM 1217 C C . ARG A 1 156 ? 3.664 -10.627 11.865 1.00 59.88 156 ARG A C 1
ATOM 1219 O O . ARG A 1 156 ? 3.832 -9.415 11.945 1.00 59.88 156 ARG A O 1
ATOM 1226 N N . SER A 1 157 ? 2.458 -11.175 11.741 1.00 58.69 157 SER A N 1
ATOM 1227 C CA . SER A 1 157 ? 1.216 -10.393 11.691 1.00 58.69 157 SER A CA 1
ATOM 1228 C C . SER A 1 157 ? 0.953 -9.626 12.983 1.00 58.69 157 SER A C 1
ATOM 1230 O O . SER A 1 157 ? 0.646 -8.439 12.920 1.00 58.69 157 SER A O 1
ATOM 1232 N N . TYR A 1 158 ? 1.182 -10.233 14.151 1.00 64.94 158 TYR A N 1
ATOM 1233 C CA . TYR A 1 158 ? 1.087 -9.511 15.424 1.00 64.94 158 TYR A CA 1
ATOM 1234 C C . TYR A 1 158 ? 2.137 -8.401 15.539 1.00 64.94 158 TYR A C 1
ATOM 1236 O O . TYR A 1 158 ? 1.819 -7.293 15.959 1.00 64.94 158 TYR A O 1
ATOM 1244 N N . GLN A 1 159 ? 3.379 -8.651 15.113 1.00 66.19 159 GLN A N 1
ATO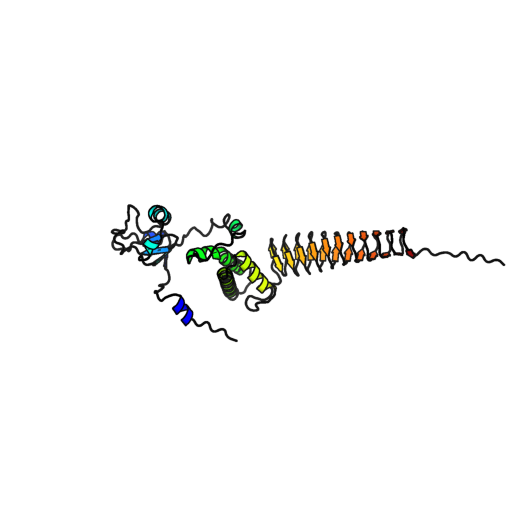M 1245 C CA . GLN A 1 159 ? 4.425 -7.622 15.092 1.00 66.19 159 GLN A CA 1
ATOM 1246 C C . GLN A 1 159 ? 4.063 -6.447 14.172 1.00 66.19 159 GLN A C 1
ATOM 1248 O O . GLN A 1 159 ? 4.277 -5.295 14.549 1.00 66.19 159 GLN A O 1
ATOM 1253 N N . LYS A 1 160 ? 3.484 -6.725 12.995 1.00 65.88 160 LYS A N 1
ATOM 1254 C CA . LYS A 1 160 ? 2.970 -5.700 12.075 1.00 65.88 160 LYS A CA 1
ATOM 1255 C C . LYS A 1 160 ? 1.826 -4.912 12.717 1.00 65.88 160 LYS A C 1
ATOM 1257 O O . LYS A 1 160 ? 1.902 -3.688 12.749 1.00 65.88 160 LYS A O 1
ATOM 1262 N N . ALA A 1 161 ? 0.832 -5.589 13.287 1.00 71.81 161 ALA A N 1
ATOM 1263 C CA . ALA A 1 161 ? -0.313 -4.952 13.935 1.00 71.81 161 ALA A CA 1
ATOM 1264 C C . ALA A 1 161 ? 0.105 -4.029 15.094 1.00 71.81 161 ALA A C 1
ATOM 1266 O O . ALA A 1 161 ? -0.366 -2.897 15.176 1.00 71.81 161 ALA A O 1
ATOM 1267 N N . ILE A 1 162 ? 1.051 -4.463 15.937 1.00 76.31 162 ILE A N 1
ATOM 1268 C CA . ILE A 1 162 ? 1.583 -3.649 17.043 1.00 76.31 162 ILE A CA 1
ATOM 1269 C C . ILE A 1 162 ? 2.251 -2.374 16.513 1.00 76.31 162 ILE A C 1
ATOM 1271 O O . ILE A 1 162 ? 1.969 -1.280 16.996 1.00 76.31 162 ILE A O 1
ATOM 1275 N N . LEU A 1 163 ? 3.114 -2.488 15.499 1.00 72.19 163 LEU A N 1
ATOM 1276 C CA . LEU A 1 163 ? 3.795 -1.334 14.901 1.00 72.19 163 LEU A CA 1
ATOM 1277 C C . LEU A 1 163 ? 2.819 -0.343 14.262 1.00 72.19 163 LEU A C 1
ATOM 1279 O O . LEU A 1 163 ? 2.979 0.869 14.407 1.00 72.19 163 LEU A O 1
ATOM 1283 N N . LEU A 1 164 ? 1.804 -0.861 13.577 1.00 70.06 164 LEU A N 1
ATOM 1284 C CA . LEU A 1 164 ? 0.755 -0.059 12.963 1.00 70.06 164 LEU A CA 1
ATOM 1285 C C . LEU A 1 164 ? -0.068 0.685 14.027 1.00 70.06 164 LEU A C 1
ATOM 1287 O O . LEU A 1 164 ? -0.283 1.889 13.889 1.00 70.06 164 LEU A O 1
ATOM 1291 N N . GLY A 1 165 ? -0.426 0.014 15.125 1.00 73.88 165 GLY A N 1
ATOM 1292 C CA . GLY A 1 165 ? -1.090 0.633 16.274 1.00 73.88 165 GLY A CA 1
ATOM 1293 C C . GLY A 1 165 ? -0.257 1.744 16.923 1.00 73.88 165 GLY A C 1
ATOM 1294 O O . GLY A 1 165 ? -0.784 2.819 17.200 1.00 73.88 165 GLY A O 1
ATOM 1295 N N . VAL A 1 166 ? 1.058 1.547 17.090 1.00 77.44 166 VAL A N 1
ATOM 1296 C CA . VAL A 1 166 ? 1.966 2.584 17.623 1.00 77.44 166 VAL A CA 1
ATOM 1297 C C . VAL A 1 166 ? 1.997 3.820 16.721 1.00 77.44 166 VAL A C 1
ATOM 1299 O O . VAL A 1 166 ? 1.899 4.940 17.214 1.00 77.44 166 VAL A O 1
ATOM 1302 N N . LEU A 1 167 ? 2.103 3.647 15.401 1.00 70.31 167 LEU A N 1
ATOM 1303 C CA . LEU A 1 167 ? 2.121 4.768 14.451 1.00 70.31 167 LEU A CA 1
ATOM 1304 C C . LEU A 1 167 ? 0.817 5.569 14.471 1.00 70.31 167 LEU A C 1
ATOM 1306 O O . LEU A 1 167 ? 0.848 6.799 14.400 1.00 70.31 167 LEU A O 1
ATOM 1310 N N . VAL A 1 168 ? -0.309 4.876 14.601 1.00 68.12 168 VAL A N 1
ATOM 1311 C CA . VAL A 1 168 ? -1.628 5.489 14.763 1.00 68.12 168 VAL A CA 1
ATOM 1312 C C . VAL A 1 168 ? -1.728 6.236 16.097 1.00 68.12 168 VAL A C 1
ATOM 1314 O O . VAL A 1 168 ? -2.158 7.389 16.110 1.00 68.12 168 VAL A O 1
ATOM 1317 N N . GLY A 1 169 ? -1.227 5.661 17.192 1.00 66.31 169 GLY A N 1
ATOM 1318 C CA . GLY A 1 169 ? -1.106 6.343 18.487 1.00 66.31 169 GLY A CA 1
ATOM 1319 C C . GLY A 1 169 ? -0.233 7.605 18.440 1.00 66.31 169 GLY A C 1
ATOM 1320 O O . GLY A 1 169 ? -0.491 8.566 19.159 1.00 66.31 169 GLY A O 1
ATOM 1321 N N . LEU A 1 170 ? 0.751 7.650 17.536 1.00 65.25 170 LEU A N 1
ATOM 1322 C CA . LEU A 1 170 ? 1.587 8.826 17.254 1.00 65.25 170 LEU A CA 1
ATOM 1323 C C . LEU A 1 170 ? 0.923 9.842 16.302 1.00 65.25 170 LEU A C 1
ATOM 1325 O O . LEU A 1 170 ? 1.560 10.809 15.879 1.00 65.25 170 LEU A O 1
ATOM 1329 N N . GLY A 1 171 ? -0.351 9.645 15.960 1.00 60.72 171 GLY A N 1
ATOM 1330 C CA . GLY A 1 171 ? -1.159 10.593 15.196 1.00 60.72 171 GLY A CA 1
ATOM 1331 C C . GLY A 1 171 ? -1.124 10.401 13.680 1.00 60.72 171 GLY A C 1
ATOM 1332 O O . GLY A 1 171 ? -1.473 11.337 12.957 1.00 60.72 171 GLY A O 1
ATOM 1333 N N . LYS A 1 172 ? -0.702 9.232 13.181 1.00 60.94 172 LYS A N 1
ATOM 1334 C CA . LYS A 1 172 ? -0.873 8.854 11.767 1.00 60.94 172 LYS A CA 1
ATOM 1335 C C . LYS A 1 172 ? -2.261 8.277 11.523 1.00 60.94 172 LYS A C 1
ATOM 1337 O O . LYS A 1 172 ? -2.873 7.676 12.403 1.00 60.94 172 LYS A O 1
ATOM 1342 N N . THR A 1 173 ? -2.752 8.430 10.304 1.00 66.31 173 THR A N 1
ATOM 1343 C CA . THR A 1 173 ? -3.917 7.675 9.835 1.00 66.31 173 THR A CA 1
ATOM 1344 C C . THR A 1 173 ? -3.553 6.197 9.639 1.00 66.31 173 THR A C 1
ATOM 1346 O O . THR A 1 173 ? -2.379 5.881 9.405 1.00 66.31 173 THR A O 1
ATOM 1349 N N . PRO A 1 174 ? -4.534 5.277 9.673 1.00 64.56 174 PRO A N 1
ATOM 1350 C CA . PRO A 1 174 ? -4.302 3.867 9.370 1.00 64.56 174 PRO A CA 1
ATOM 1351 C C . PRO A 1 174 ? -3.571 3.645 8.040 1.00 64.56 174 PRO A C 1
ATOM 1353 O O . PRO A 1 174 ? -2.615 2.875 7.981 1.00 64.56 174 PRO A O 1
ATOM 1356 N N . GLN A 1 175 ? -3.931 4.395 6.995 1.00 54.47 175 GLN A N 1
ATOM 1357 C CA . GLN A 1 175 ? -3.293 4.294 5.681 1.00 54.47 175 GLN A CA 1
ATOM 1358 C C . GLN A 1 175 ? -1.829 4.765 5.687 1.00 54.47 175 GLN A C 1
ATOM 1360 O O . GLN A 1 175 ? -0.966 4.129 5.075 1.00 54.47 175 GLN A O 1
ATOM 1365 N N . GLU A 1 176 ? -1.517 5.861 6.384 1.00 62.31 176 GLU A N 1
ATOM 1366 C CA . GLU A 1 176 ? -0.137 6.338 6.541 1.00 62.31 176 GLU A CA 1
ATOM 1367 C C . GLU A 1 176 ? 0.709 5.350 7.348 1.00 62.31 176 GLU A C 1
ATOM 1369 O O . GLU A 1 176 ? 1.873 5.120 7.012 1.00 62.31 176 GLU A O 1
ATOM 1374 N N . ALA A 1 177 ? 0.128 4.746 8.389 1.00 65.31 177 ALA A N 1
ATOM 1375 C CA . ALA A 1 177 ? 0.784 3.719 9.188 1.00 65.31 177 ALA A CA 1
ATOM 1376 C C . ALA A 1 177 ? 1.097 2.476 8.340 1.00 65.31 177 ALA A C 1
ATOM 1378 O O . ALA A 1 177 ? 2.246 2.028 8.324 1.00 65.31 177 ALA A O 1
ATOM 1379 N N . ILE A 1 178 ? 0.115 1.974 7.577 1.00 62.84 178 ILE A N 1
ATOM 1380 C CA . ILE A 1 178 ? 0.276 0.844 6.645 1.00 62.84 178 ILE A CA 1
ATOM 1381 C C . ILE A 1 178 ? 1.372 1.146 5.628 1.00 62.84 178 ILE A C 1
ATOM 1383 O O . ILE A 1 178 ? 2.308 0.361 5.473 1.00 62.84 178 ILE A O 1
ATOM 1387 N N . THR A 1 179 ? 1.310 2.319 4.999 1.00 59.25 179 THR A N 1
ATOM 1388 C CA . THR A 1 179 ? 2.299 2.751 4.005 1.00 59.25 179 THR A CA 1
ATOM 1389 C C . THR A 1 179 ? 3.708 2.776 4.597 1.00 59.25 179 THR A C 1
ATOM 1391 O O . THR A 1 179 ? 4.645 2.271 3.982 1.00 59.25 179 THR A O 1
ATOM 1394 N N . GLN A 1 180 ? 3.875 3.316 5.805 1.00 63.12 180 GLN A N 1
ATOM 1395 C CA . GLN A 1 180 ? 5.185 3.420 6.443 1.00 63.12 180 GLN A CA 1
ATOM 1396 C C . GLN A 1 180 ? 5.752 2.061 6.873 1.00 63.12 180 GLN A C 1
ATOM 1398 O O . GLN A 1 180 ? 6.927 1.780 6.632 1.00 63.12 180 GLN A O 1
ATOM 1403 N N . VAL A 1 181 ? 4.935 1.189 7.465 1.00 66.12 181 VAL A N 1
ATOM 1404 C CA . VAL A 1 181 ? 5.366 -0.169 7.836 1.00 66.12 181 VAL A CA 1
ATOM 1405 C C . VAL A 1 181 ? 5.696 -0.997 6.594 1.00 66.12 181 VAL A C 1
ATOM 1407 O O . VAL A 1 181 ? 6.667 -1.758 6.607 1.00 66.12 181 VAL A O 1
ATOM 1410 N N . GLN A 1 182 ? 4.953 -0.812 5.501 1.00 60.44 182 GLN A N 1
ATOM 1411 C CA . GLN A 1 182 ? 5.258 -1.443 4.221 1.00 60.44 182 GLN A CA 1
ATOM 1412 C C . GLN A 1 182 ? 6.578 -0.919 3.642 1.00 60.44 182 GLN A C 1
ATOM 1414 O O . GLN A 1 182 ? 7.412 -1.711 3.213 1.00 60.44 182 GLN A O 1
ATOM 1419 N N . GLN A 1 183 ? 6.837 0.390 3.704 1.00 56.16 183 GLN A N 1
ATOM 1420 C CA . GLN A 1 183 ? 8.129 0.963 3.314 1.00 56.16 183 GLN A CA 1
ATOM 1421 C C . GLN A 1 183 ? 9.288 0.376 4.130 1.00 56.16 183 GLN A C 1
ATOM 1423 O O . GLN A 1 183 ? 10.323 0.038 3.557 1.00 56.16 183 GLN A O 1
ATOM 1428 N N . TRP A 1 184 ? 9.136 0.198 5.444 1.00 62.59 184 TRP A N 1
ATOM 1429 C CA . TRP A 1 184 ? 10.175 -0.411 6.283 1.00 62.59 184 TRP A CA 1
ATOM 1430 C C . TRP A 1 184 ? 10.458 -1.874 5.937 1.00 62.59 184 TRP A C 1
ATOM 1432 O O . TRP A 1 184 ? 11.618 -2.290 5.954 1.00 62.59 184 TRP A O 1
ATOM 1442 N N . GLN A 1 185 ? 9.429 -2.634 5.562 1.00 59.56 185 GLN A N 1
ATOM 1443 C CA . GLN A 1 185 ? 9.595 -3.996 5.047 1.00 59.56 185 GLN A CA 1
ATOM 1444 C C . GLN A 1 185 ? 10.302 -3.996 3.689 1.00 59.56 185 GLN A C 1
ATOM 1446 O O . GLN A 1 185 ? 11.260 -4.737 3.480 1.00 59.56 185 GLN A O 1
ATOM 1451 N N . ASN A 1 186 ? 9.872 -3.119 2.785 1.00 52.03 186 ASN A N 1
ATOM 1452 C CA . ASN A 1 186 ? 10.363 -3.041 1.411 1.00 52.03 186 ASN A CA 1
ATOM 1453 C C . ASN A 1 186 ? 11.813 -2.541 1.318 1.00 52.03 186 ASN A C 1
ATOM 1455 O O . ASN A 1 186 ? 12.563 -2.973 0.449 1.00 52.03 186 ASN A O 1
ATOM 1459 N N . THR A 1 187 ? 12.216 -1.639 2.215 1.00 49.28 187 THR A N 1
ATOM 1460 C CA . THR A 1 187 ? 13.584 -1.093 2.290 1.00 49.28 187 THR A CA 1
ATOM 1461 C C . THR A 1 187 ? 14.534 -1.969 3.103 1.00 49.28 187 THR A C 1
ATOM 1463 O O . THR A 1 187 ? 15.735 -1.714 3.121 1.00 49.28 187 THR A O 1
ATOM 1466 N N . GLY A 1 188 ? 14.016 -2.986 3.801 1.00 53.16 188 GLY A N 1
ATOM 1467 C CA . GLY A 1 188 ? 14.802 -3.785 4.738 1.00 53.16 188 GLY A CA 1
ATOM 1468 C C . GLY A 1 188 ? 15.224 -3.023 5.998 1.00 53.16 188 GLY A C 1
ATOM 1469 O O . GLY A 1 188 ? 16.085 -3.505 6.731 1.00 53.16 188 GLY A O 1
ATOM 1470 N N . ALA A 1 189 ? 14.612 -1.866 6.286 1.00 49.28 189 ALA A N 1
ATOM 1471 C CA . ALA A 1 189 ? 14.871 -1.088 7.500 1.00 49.28 189 ALA A CA 1
ATOM 1472 C C . ALA A 1 189 ? 14.597 -1.896 8.782 1.00 49.28 189 ALA A C 1
ATOM 1474 O O . ALA A 1 189 ? 15.174 -1.619 9.832 1.00 49.28 189 ALA A O 1
ATOM 1475 N N . THR A 1 190 ? 13.743 -2.922 8.696 1.00 52.47 190 THR A N 1
ATOM 1476 C CA . THR A 1 190 ? 13.481 -3.865 9.786 1.00 52.47 190 THR A CA 1
ATOM 1477 C C . THR A 1 190 ? 13.794 -5.296 9.351 1.00 52.47 190 THR A C 1
ATOM 1479 O O . THR A 1 190 ? 13.037 -5.906 8.596 1.00 52.47 190 THR A O 1
ATOM 1482 N N . THR A 1 191 ? 14.853 -5.891 9.894 1.00 49.94 191 THR A N 1
ATOM 1483 C CA . THR A 1 191 ? 15.194 -7.310 9.676 1.00 49.94 191 THR A CA 1
ATOM 1484 C C . THR A 1 191 ? 14.156 -8.274 10.264 1.00 49.94 191 THR A C 1
ATOM 1486 O O . THR A 1 191 ? 14.032 -9.404 9.802 1.00 49.94 191 THR A O 1
ATOM 1489 N N . LEU A 1 192 ? 13.386 -7.831 11.266 1.00 51.59 192 LEU A N 1
ATOM 1490 C CA . LEU A 1 192 ? 12.417 -8.657 11.998 1.00 51.59 192 LEU A CA 1
ATOM 1491 C C . LEU A 1 192 ? 11.016 -8.697 11.376 1.00 51.59 192 LEU A C 1
ATOM 1493 O O . LEU A 1 192 ? 10.292 -9.659 11.612 1.00 51.59 192 LEU A O 1
ATOM 1497 N N . LEU A 1 193 ? 10.632 -7.715 10.550 1.00 55.28 193 LEU A N 1
ATOM 1498 C CA . LEU A 1 193 ? 9.345 -7.748 9.842 1.00 55.28 193 LEU A CA 1
ATOM 1499 C C . LEU A 1 193 ? 9.409 -8.592 8.569 1.00 55.28 193 LEU A C 1
ATOM 1501 O O . LEU A 1 193 ? 8.535 -8.447 7.726 1.00 55.28 193 LEU A O 1
ATOM 1505 N N . GLY A 1 194 ? 10.396 -9.481 8.426 1.00 45.78 194 GLY A N 1
ATOM 1506 C CA . GLY A 1 194 ? 10.737 -10.173 7.183 1.00 45.78 194 GLY A CA 1
ATOM 1507 C C . GLY A 1 194 ? 11.389 -9.206 6.196 1.00 45.78 194 GLY A C 1
ATOM 1508 O O . GLY A 1 194 ? 10.851 -8.130 5.946 1.00 45.78 194 GLY A O 1
ATOM 1509 N N . GLY A 1 195 ? 12.559 -9.574 5.672 1.00 47.50 195 GLY A N 1
ATOM 1510 C CA . GLY A 1 195 ? 13.275 -8.781 4.670 1.00 47.50 195 GLY A CA 1
ATOM 1511 C C . GLY A 1 195 ? 12.436 -8.503 3.412 1.00 47.50 195 GLY A C 1
ATOM 1512 O O . GLY A 1 195 ? 11.315 -9.013 3.301 1.00 47.50 195 GLY A O 1
ATOM 1513 N N . PRO A 1 196 ? 12.968 -7.707 2.464 1.00 44.47 196 PRO A N 1
ATOM 1514 C CA . PRO A 1 196 ? 12.229 -7.243 1.292 1.00 44.47 196 PRO A CA 1
ATOM 1515 C C . PRO A 1 196 ? 11.494 -8.415 0.639 1.00 44.47 196 PRO A C 1
ATOM 1517 O O . PRO A 1 196 ? 12.121 -9.360 0.156 1.00 44.47 196 PRO A O 1
ATOM 1520 N N . SER A 1 197 ? 10.156 -8.386 0.695 1.00 45.91 197 SER A N 1
ATOM 1521 C CA . SER A 1 197 ? 9.304 -9.411 0.089 1.00 45.91 197 SER A CA 1
ATOM 1522 C C . SER A 1 197 ? 9.369 -9.236 -1.421 1.00 45.91 197 SER A C 1
ATOM 1524 O O . SER A 1 197 ? 8.558 -8.563 -2.042 1.00 45.91 197 SER A O 1
ATOM 1526 N N . THR A 1 198 ? 10.417 -9.805 -1.996 1.00 43.09 198 THR A N 1
ATOM 1527 C CA . THR A 1 198 ? 10.665 -9.861 -3.427 1.00 43.09 198 THR A CA 1
ATOM 1528 C C . THR A 1 198 ? 9.787 -10.970 -4.003 1.00 43.09 198 THR A C 1
ATOM 1530 O O . THR A 1 198 ? 10.195 -12.124 -4.032 1.00 43.09 198 THR A O 1
ATOM 1533 N N . GLY A 1 199 ? 8.553 -10.655 -4.421 1.00 47.00 199 GLY A N 1
ATOM 1534 C CA . GLY A 1 199 ? 7.778 -11.622 -5.220 1.00 47.00 199 GLY A CA 1
ATOM 1535 C C . GLY A 1 199 ? 6.249 -11.610 -5.157 1.00 47.00 199 GLY A C 1
ATOM 1536 O O . GLY A 1 199 ? 5.647 -12.497 -5.752 1.00 47.00 199 GLY A O 1
ATOM 1537 N N . GLY A 1 200 ? 5.598 -10.662 -4.478 1.00 52.53 200 GLY A N 1
ATOM 1538 C CA . GLY A 1 200 ? 4.127 -10.603 -4.443 1.00 52.53 200 GLY A CA 1
ATOM 1539 C C . GLY A 1 200 ? 3.497 -10.050 -5.731 1.00 52.53 200 GLY A C 1
ATOM 1540 O O . GLY A 1 200 ? 4.144 -9.320 -6.480 1.00 52.53 200 GLY A O 1
ATOM 1541 N N . THR A 1 201 ? 2.226 -10.373 -5.989 1.00 57.03 201 THR A N 1
ATOM 1542 C CA . THR A 1 201 ? 1.417 -9.664 -6.998 1.00 57.03 201 THR A CA 1
ATOM 1543 C C . THR A 1 201 ? 0.506 -8.665 -6.290 1.00 57.03 201 THR A C 1
ATOM 1545 O O . THR A 1 201 ? -0.291 -9.075 -5.450 1.00 57.03 201 THR A O 1
ATOM 1548 N N . THR A 1 202 ? 0.598 -7.378 -6.624 1.00 53.38 202 THR A N 1
ATOM 1549 C CA . THR A 1 202 ? -0.263 -6.325 -6.061 1.00 53.38 202 THR A CA 1
ATOM 1550 C C . THR A 1 202 ? -1.183 -5.776 -7.153 1.00 53.38 202 THR A C 1
ATOM 1552 O O . THR A 1 202 ? -0.710 -5.275 -8.176 1.00 53.38 202 THR A O 1
ATOM 1555 N N . GLY A 1 203 ? -2.501 -5.873 -6.956 1.00 43.12 203 GLY A N 1
ATOM 1556 C CA . GLY A 1 203 ? -3.504 -5.270 -7.839 1.00 43.12 203 GLY A CA 1
ATOM 1557 C C . GLY A 1 203 ? -3.843 -3.850 -7.386 1.00 43.12 203 GLY A C 1
ATOM 1558 O O . GLY A 1 203 ? -4.565 -3.689 -6.411 1.00 43.12 203 GLY A O 1
ATOM 1559 N N . GLY A 1 204 ? -3.325 -2.835 -8.083 1.00 56.75 204 GLY A N 1
ATOM 1560 C CA . GLY A 1 204 ? -3.467 -1.421 -7.720 1.00 56.75 204 GLY A CA 1
ATOM 1561 C C . GLY A 1 204 ? -2.617 -1.021 -6.502 1.00 56.75 204 GLY A C 1
ATOM 1562 O O . GLY A 1 204 ? -2.540 -1.743 -5.515 1.00 56.75 204 GLY A O 1
ATOM 1563 N N . GLY A 1 205 ? -1.948 0.138 -6.557 1.00 65.00 205 GLY A N 1
ATOM 1564 C CA . GLY A 1 205 ? -1.121 0.660 -5.450 1.00 65.00 205 GLY A CA 1
ATOM 1565 C C . GLY A 1 205 ? 0.398 0.532 -5.649 1.00 65.00 205 GLY A C 1
ATOM 1566 O O . GLY A 1 205 ? 0.874 0.422 -6.776 1.00 65.00 205 GLY A O 1
ATOM 1567 N N . MET A 1 206 ? 1.182 0.628 -4.566 1.00 75.75 206 MET A N 1
ATOM 1568 C CA . MET A 1 206 ? 2.655 0.607 -4.613 1.00 75.75 206 MET A CA 1
ATOM 1569 C C . MET A 1 206 ? 3.210 -0.799 -4.321 1.00 75.75 206 MET A C 1
ATOM 1571 O O . MET A 1 206 ? 2.830 -1.409 -3.325 1.00 75.75 206 MET A O 1
ATOM 1575 N N . GLY A 1 207 ? 4.138 -1.297 -5.143 1.00 65.62 207 GLY A N 1
ATOM 1576 C CA . GLY A 1 207 ? 4.801 -2.597 -4.980 1.00 65.62 207 GLY A CA 1
ATOM 1577 C C . GLY A 1 207 ? 6.320 -2.528 -5.185 1.00 65.62 207 GLY A C 1
ATOM 1578 O O . GLY A 1 207 ? 6.830 -1.680 -5.915 1.00 65.62 207 GLY A O 1
ATOM 1579 N N . THR A 1 208 ? 7.063 -3.434 -4.550 1.00 64.19 208 THR A N 1
ATOM 1580 C CA . THR A 1 208 ? 8.528 -3.578 -4.684 1.00 64.19 208 THR A CA 1
ATOM 1581 C C . THR A 1 208 ? 8.873 -5.050 -4.841 1.00 64.19 208 THR A C 1
ATOM 1583 O O . THR A 1 208 ? 8.636 -5.826 -3.919 1.00 64.19 208 THR A O 1
ATOM 1586 N N . GLY A 1 209 ? 9.449 -5.426 -5.983 1.00 59.00 209 GLY A N 1
ATOM 1587 C CA . GLY A 1 209 ? 9.612 -6.823 -6.390 1.00 59.00 209 GLY A CA 1
ATOM 1588 C C . GLY A 1 209 ? 8.271 -7.503 -6.716 1.00 59.00 209 GLY A C 1
ATOM 1589 O O . GLY A 1 209 ? 7.231 -7.145 -6.175 1.00 59.00 209 GLY A O 1
ATOM 1590 N N . GLY A 1 210 ? 8.282 -8.488 -7.619 1.00 72.44 210 GLY A N 1
ATOM 1591 C CA . GLY A 1 210 ? 7.057 -9.173 -8.063 1.00 72.44 210 GLY A CA 1
ATOM 1592 C C . GLY A 1 210 ? 6.299 -8.432 -9.174 1.00 72.44 210 GLY A C 1
ATOM 1593 O O . GLY A 1 210 ? 6.941 -7.824 -10.028 1.00 72.44 210 GLY A O 1
ATOM 1594 N N . THR A 1 211 ? 4.964 -8.520 -9.208 1.00 75.81 211 THR A N 1
ATOM 1595 C CA . THR A 1 211 ? 4.122 -7.960 -10.291 1.00 75.81 211 THR A CA 1
ATOM 1596 C C . THR A 1 211 ? 3.134 -6.912 -9.762 1.00 75.81 211 THR A C 1
ATOM 1598 O O . THR A 1 211 ? 2.336 -7.212 -8.883 1.00 75.81 211 THR A O 1
ATOM 1601 N N . THR A 1 212 ? 3.128 -5.698 -10.313 1.00 77.25 212 THR A N 1
ATOM 1602 C CA . THR A 1 212 ? 2.212 -4.602 -9.949 1.00 77.25 212 THR A CA 1
ATOM 1603 C C . THR A 1 212 ? 1.251 -4.290 -11.100 1.00 77.25 212 THR A C 1
ATOM 1605 O O . THR A 1 212 ? 1.672 -3.840 -12.167 1.00 77.25 212 THR A O 1
ATOM 1608 N N . GLY A 1 213 ? -0.055 -4.462 -10.889 1.00 79.06 213 GLY A N 1
ATOM 1609 C CA . GLY A 1 213 ? -1.092 -4.082 -11.856 1.00 79.06 213 GLY A CA 1
ATOM 1610 C C . GLY A 1 213 ? -1.600 -2.656 -11.637 1.00 79.06 213 GLY A C 1
ATOM 1611 O O . GLY A 1 213 ? -2.057 -2.340 -10.547 1.00 79.06 213 GLY A O 1
ATOM 1612 N N . GLY A 1 214 ? -1.525 -1.784 -12.647 1.00 71.75 214 GLY A N 1
ATOM 1613 C CA . GLY A 1 214 ? -2.125 -0.437 -12.655 1.00 71.75 214 GLY A CA 1
ATOM 1614 C C . GLY A 1 214 ? -1.545 0.576 -11.656 1.00 71.75 214 GLY A C 1
ATOM 1615 O O . GLY A 1 214 ? -2.079 1.672 -11.524 1.00 71.75 214 GLY A O 1
ATOM 1616 N N . GLY A 1 215 ? -0.477 0.218 -10.937 1.00 79.75 215 GLY A N 1
ATOM 1617 C CA . GLY A 1 215 ? 0.088 0.987 -9.825 1.00 79.75 215 GLY A CA 1
ATOM 1618 C C . GLY A 1 215 ? 1.560 1.382 -10.003 1.00 79.75 215 GLY A C 1
ATOM 1619 O O . GLY A 1 215 ? 2.085 1.386 -11.115 1.00 79.75 215 GLY A O 1
ATOM 1620 N N . MET A 1 216 ? 2.241 1.723 -8.905 1.00 83.38 216 MET A N 1
ATOM 1621 C CA . MET A 1 216 ? 3.667 2.076 -8.902 1.00 83.38 216 MET A CA 1
ATOM 1622 C C . MET A 1 216 ? 4.522 0.878 -8.465 1.00 83.38 216 MET A C 1
ATOM 1624 O O . MET A 1 216 ? 4.339 0.367 -7.368 1.00 83.38 216 MET A O 1
ATOM 1628 N N . GLY A 1 217 ? 5.461 0.422 -9.291 1.00 80.88 217 GLY A N 1
ATOM 1629 C CA . GLY A 1 217 ? 6.329 -0.726 -9.012 1.00 80.88 217 GLY A CA 1
ATOM 1630 C C . GLY A 1 217 ? 7.820 -0.377 -9.004 1.00 80.88 217 GLY A C 1
ATOM 1631 O O . GLY A 1 217 ? 8.272 0.416 -9.828 1.00 80.88 217 GLY A O 1
ATOM 1632 N N . THR A 1 218 ? 8.611 -1.017 -8.141 1.00 83.06 218 THR A N 1
ATOM 1633 C CA . THR A 1 218 ? 10.084 -0.907 -8.148 1.00 83.06 218 THR A CA 1
ATOM 1634 C C . THR A 1 218 ? 10.740 -2.290 -8.197 1.00 83.06 218 THR A C 1
ATOM 1636 O O . THR A 1 218 ? 10.420 -3.154 -7.385 1.00 83.06 218 THR A O 1
ATOM 1639 N N . GLY A 1 219 ? 11.661 -2.519 -9.138 1.00 76.44 219 GLY A N 1
ATOM 1640 C CA . GLY A 1 219 ? 12.462 -3.750 -9.254 1.00 76.44 219 GLY A CA 1
ATOM 1641 C C . GLY A 1 219 ? 11.707 -5.013 -9.703 1.00 76.44 219 GLY A C 1
ATOM 1642 O O . GLY A 1 219 ? 12.270 -6.101 -9.647 1.00 76.44 219 GLY A O 1
ATOM 1643 N N . GLY A 1 220 ? 10.441 -4.887 -10.123 1.00 82.81 220 GLY A N 1
ATOM 1644 C CA . GLY A 1 220 ? 9.570 -5.984 -10.569 1.00 82.81 220 GLY A CA 1
ATOM 1645 C C . GLY A 1 220 ? 8.938 -5.736 -11.945 1.00 82.81 220 GLY A C 1
ATOM 1646 O O . GLY A 1 220 ? 9.450 -4.945 -12.735 1.00 82.81 220 GLY A O 1
ATOM 1647 N N . THR A 1 221 ? 7.824 -6.402 -12.241 1.00 86.38 221 THR A N 1
ATOM 1648 C CA . THR A 1 221 ? 7.021 -6.172 -13.452 1.00 86.38 221 THR A CA 1
ATOM 1649 C C . THR A 1 221 ? 5.842 -5.256 -13.132 1.00 86.38 221 THR A C 1
ATOM 1651 O O . THR A 1 221 ? 5.095 -5.540 -12.210 1.00 86.38 221 THR A O 1
ATOM 1654 N N . THR A 1 222 ? 5.622 -4.190 -13.894 1.00 87.69 222 THR A N 1
ATOM 1655 C CA . THR A 1 222 ? 4.474 -3.286 -13.756 1.00 87.69 222 THR A CA 1
ATOM 1656 C C . THR A 1 222 ? 3.638 -3.312 -15.035 1.00 87.69 222 THR A C 1
ATOM 1658 O O . THR A 1 222 ? 4.160 -3.026 -16.109 1.00 87.69 222 THR A O 1
ATOM 1661 N N . SER A 1 223 ? 2.338 -3.600 -14.958 1.00 88.06 223 SER A N 1
ATOM 1662 C CA . SER A 1 223 ? 1.425 -3.560 -16.114 1.00 88.06 223 SER A CA 1
ATOM 1663 C C . SER A 1 223 ? 0.481 -2.356 -16.033 1.00 88.06 223 SER A C 1
ATOM 1665 O O . SER A 1 223 ? -0.340 -2.283 -15.123 1.00 88.06 223 SER A O 1
ATOM 1667 N N . GLY A 1 224 ? 0.580 -1.416 -16.975 1.00 82.25 224 GLY A N 1
ATOM 1668 C CA . GLY A 1 224 ? -0.299 -0.246 -17.112 1.00 82.25 224 GLY A CA 1
ATOM 1669 C C . GLY A 1 224 ? -0.025 0.913 -16.144 1.00 82.25 224 GLY A C 1
ATOM 1670 O O . GLY A 1 224 ? -0.799 1.862 -16.112 1.00 82.25 224 GLY A O 1
ATOM 1671 N N . GLY A 1 225 ? 1.048 0.843 -15.349 1.00 88.06 225 GLY A N 1
ATOM 1672 C CA . GLY A 1 225 ? 1.370 1.813 -14.294 1.00 88.06 225 GLY A CA 1
ATOM 1673 C C . GLY A 1 225 ? 2.764 2.443 -14.413 1.00 88.06 225 GLY A C 1
ATOM 1674 O O . GLY A 1 225 ? 3.344 2.497 -15.498 1.00 88.06 225 GLY A O 1
ATOM 1675 N N . MET A 1 226 ? 3.318 2.922 -13.294 1.00 91.19 226 MET A N 1
ATOM 1676 C CA . MET A 1 226 ? 4.662 3.517 -13.239 1.00 91.19 226 MET A CA 1
ATOM 1677 C C . MET A 1 226 ? 5.678 2.520 -12.668 1.00 91.19 226 MET A C 1
ATOM 1679 O O . MET A 1 226 ? 5.461 1.979 -11.592 1.00 91.19 226 MET A O 1
ATOM 1683 N N . GLY A 1 227 ? 6.793 2.264 -13.350 1.00 88.69 227 GLY A N 1
ATOM 1684 C CA . GLY A 1 227 ? 7.818 1.309 -12.910 1.00 88.69 227 GLY A CA 1
ATOM 1685 C C . GLY A 1 227 ? 9.217 1.916 -12.801 1.00 88.69 227 GLY A C 1
ATOM 1686 O O . GLY A 1 227 ? 9.607 2.720 -13.643 1.00 88.69 227 GLY A O 1
ATOM 1687 N N . THR A 1 228 ? 10.003 1.503 -11.803 1.00 89.56 228 THR A N 1
ATOM 1688 C CA . THR A 1 228 ? 11.418 1.897 -11.649 1.00 89.56 228 THR A CA 1
ATOM 1689 C C . THR A 1 228 ? 12.328 0.672 -11.536 1.00 89.56 228 THR A C 1
ATOM 1691 O O . THR A 1 228 ? 12.090 -0.200 -10.705 1.00 89.56 228 THR A O 1
ATOM 1694 N N . GLY A 1 229 ? 13.376 0.590 -12.361 1.00 83.88 229 GLY A N 1
ATOM 1695 C CA . GLY A 1 229 ? 14.411 -0.455 -12.296 1.00 83.88 229 GLY A CA 1
ATOM 1696 C C . GLY A 1 229 ? 13.950 -1.880 -12.643 1.00 83.88 229 GLY A C 1
ATOM 1697 O O . GLY A 1 229 ? 14.671 -2.830 -12.360 1.00 83.88 229 GLY A O 1
ATOM 1698 N N . GLY A 1 230 ? 12.754 -2.038 -13.221 1.00 88.31 230 GLY A N 1
ATOM 1699 C CA . GLY A 1 230 ? 12.142 -3.325 -13.575 1.00 88.31 230 GLY A CA 1
ATOM 1700 C C . GLY A 1 230 ? 11.576 -3.345 -15.001 1.00 88.31 230 GLY A C 1
ATOM 1701 O O . GLY A 1 230 ? 12.063 -2.621 -15.869 1.00 88.31 230 GLY A O 1
ATOM 1702 N N . THR A 1 231 ? 10.551 -4.160 -15.258 1.00 91.25 231 THR A N 1
ATOM 1703 C CA . THR A 1 231 ? 9.860 -4.212 -16.561 1.00 91.25 231 THR A CA 1
ATOM 1704 C C . THR A 1 231 ? 8.506 -3.513 -16.472 1.00 91.25 231 THR A C 1
ATOM 1706 O O . THR A 1 231 ? 7.693 -3.895 -15.647 1.00 91.25 231 THR A O 1
ATOM 1709 N N . THR A 1 232 ? 8.217 -2.541 -17.332 1.00 91.94 232 THR A N 1
ATOM 1710 C CA . THR A 1 232 ? 6.926 -1.839 -17.396 1.00 91.94 232 THR A CA 1
ATOM 1711 C C . THR A 1 232 ? 6.241 -2.101 -18.738 1.00 91.94 232 THR A C 1
ATOM 1713 O O . THR A 1 232 ? 6.781 -1.750 -19.781 1.00 91.94 232 THR A O 1
ATOM 1716 N N . GLY A 1 233 ? 5.040 -2.676 -18.748 1.00 90.50 233 GLY A N 1
ATOM 1717 C CA . GLY A 1 233 ? 4.219 -2.843 -19.954 1.00 90.50 233 GLY A CA 1
ATOM 1718 C C . GLY A 1 233 ? 3.106 -1.798 -20.033 1.00 90.50 233 GLY A C 1
ATOM 1719 O O . GLY A 1 233 ? 2.331 -1.675 -19.091 1.00 90.50 233 GLY A O 1
ATOM 1720 N N . GLY A 1 234 ? 3.009 -1.049 -21.132 1.00 85.38 234 GLY A N 1
ATOM 1721 C CA . GLY A 1 234 ? 1.918 -0.106 -21.425 1.00 85.38 234 GLY A CA 1
ATOM 1722 C C . GLY A 1 234 ? 1.858 1.154 -20.549 1.00 85.38 234 GLY A C 1
ATOM 1723 O O . GLY A 1 234 ? 0.858 1.860 -20.587 1.00 85.38 234 GLY A O 1
ATOM 1724 N N . GLY A 1 235 ? 2.893 1.426 -19.747 1.00 90.81 235 GLY A N 1
ATOM 1725 C CA . GLY A 1 235 ? 2.928 2.525 -18.773 1.00 90.81 235 GLY A CA 1
ATOM 1726 C C . GLY A 1 235 ? 4.207 3.369 -18.836 1.00 90.81 235 GLY A C 1
ATOM 1727 O O . GLY A 1 235 ? 4.857 3.443 -19.878 1.00 90.81 235 GLY A O 1
ATOM 1728 N N . MET A 1 236 ? 4.581 4.010 -17.724 1.00 94.50 236 MET A N 1
ATOM 1729 C CA . MET A 1 236 ? 5.789 4.848 -17.634 1.00 94.50 236 MET A CA 1
ATOM 1730 C C . MET A 1 236 ? 6.913 4.126 -16.879 1.00 94.50 236 MET A C 1
ATOM 1732 O O . MET A 1 236 ? 6.711 3.695 -15.748 1.00 94.50 236 MET A O 1
ATOM 1736 N N . GLY A 1 237 ? 8.103 3.989 -17.463 1.00 92.56 237 GLY A N 1
ATOM 1737 C CA . GLY A 1 237 ? 9.242 3.298 -16.851 1.00 92.56 237 GLY A CA 1
ATOM 1738 C C . GLY A 1 237 ? 10.489 4.169 -16.690 1.00 92.56 237 GLY A C 1
ATOM 1739 O O . GLY A 1 237 ? 10.814 4.967 -17.564 1.00 92.56 237 GLY A O 1
ATOM 1740 N N . THR A 1 238 ? 11.237 3.982 -15.599 1.00 93.38 238 THR A N 1
ATOM 1741 C CA . THR A 1 238 ? 12.540 4.638 -15.369 1.00 93.38 238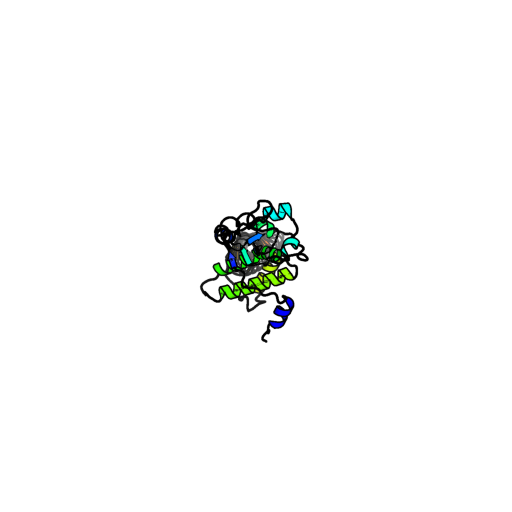 THR A CA 1
ATOM 1742 C C . THR A 1 238 ? 13.629 3.612 -15.056 1.00 93.38 238 THR A C 1
ATOM 1744 O O . THR A 1 238 ? 13.454 2.765 -14.182 1.00 93.38 238 THR A O 1
ATOM 1747 N N . GLY A 1 239 ? 14.763 3.672 -15.761 1.00 87.81 239 GLY A N 1
ATOM 1748 C CA . GLY A 1 239 ? 15.962 2.862 -15.491 1.00 87.81 239 GLY A CA 1
ATOM 1749 C C . GLY A 1 239 ? 15.827 1.352 -15.743 1.00 87.81 239 GLY A C 1
ATOM 1750 O O . GLY A 1 239 ? 16.707 0.597 -15.346 1.00 87.81 239 GLY A O 1
ATOM 1751 N N . GLY A 1 240 ? 14.734 0.905 -16.370 1.00 91.25 240 GLY A N 1
ATOM 1752 C CA . GLY A 1 240 ? 14.436 -0.503 -16.655 1.00 91.25 240 GLY A CA 1
ATOM 1753 C C . GLY A 1 240 ? 14.004 -0.743 -18.106 1.00 91.25 240 GLY A C 1
ATOM 1754 O O . GLY A 1 240 ? 14.380 0.012 -19.003 1.00 91.25 240 GLY A O 1
ATOM 1755 N N . THR A 1 241 ? 13.203 -1.780 -18.351 1.00 94.19 241 THR A N 1
ATOM 1756 C CA . THR A 1 241 ? 12.632 -2.070 -19.679 1.00 94.19 241 THR A CA 1
ATOM 1757 C C . THR A 1 241 ? 11.188 -1.587 -19.745 1.00 94.19 241 THR A C 1
ATOM 1759 O O . THR A 1 241 ? 10.401 -1.921 -18.873 1.00 94.19 241 THR A O 1
ATOM 1762 N N . THR A 1 242 ? 10.810 -0.831 -20.773 1.00 94.62 242 THR A N 1
ATOM 1763 C CA . THR A 1 242 ? 9.440 -0.345 -20.994 1.00 94.62 242 THR A CA 1
ATOM 1764 C C . THR A 1 242 ? 8.922 -0.830 -22.347 1.00 94.62 242 THR A C 1
ATOM 1766 O O . THR A 1 242 ? 9.538 -0.550 -23.370 1.00 94.62 242 THR A O 1
ATOM 1769 N N . GLY A 1 243 ? 7.800 -1.545 -22.392 1.00 92.25 243 GLY A N 1
ATOM 1770 C CA . GLY A 1 243 ? 7.156 -1.991 -23.634 1.00 92.25 243 GLY A CA 1
ATOM 1771 C C . GLY A 1 243 ? 5.876 -1.208 -23.919 1.00 92.25 243 GLY A C 1
ATOM 1772 O O . GLY A 1 243 ? 5.003 -1.152 -23.060 1.00 92.25 243 GLY A O 1
ATOM 1773 N N . GLY A 1 244 ? 5.749 -0.608 -25.104 1.00 87.19 244 GLY A N 1
ATOM 1774 C CA . GLY A 1 244 ? 4.537 0.079 -25.577 1.00 87.19 244 GLY A CA 1
ATOM 1775 C C . GLY A 1 244 ? 4.168 1.371 -24.836 1.00 87.19 244 GLY A C 1
ATOM 1776 O O . GLY A 1 244 ? 3.060 1.865 -25.006 1.00 87.19 244 GLY A O 1
ATOM 1777 N N . GLY A 1 245 ? 5.064 1.900 -23.997 1.00 92.19 245 GLY A N 1
ATOM 1778 C CA . GLY A 1 245 ? 4.823 3.062 -23.135 1.00 92.19 245 GLY A CA 1
ATOM 1779 C C . GLY A 1 245 ? 5.934 4.115 -23.199 1.00 92.19 245 GLY A C 1
ATOM 1780 O O . GLY A 1 245 ? 6.645 4.213 -24.199 1.00 92.19 245 GLY A O 1
ATOM 1781 N N . MET A 1 246 ? 6.094 4.909 -22.136 1.00 95.69 246 MET A N 1
ATOM 1782 C CA . MET A 1 246 ? 7.118 5.962 -22.053 1.00 95.69 246 MET A CA 1
ATOM 1783 C C . MET A 1 246 ? 8.263 5.556 -21.119 1.00 95.69 246 MET A C 1
ATOM 1785 O O . MET A 1 246 ? 8.024 5.301 -19.943 1.00 95.69 246 MET A O 1
ATOM 1789 N N . GLY A 1 247 ? 9.503 5.511 -21.606 1.00 94.06 247 GLY A N 1
ATOM 1790 C CA . GLY A 1 247 ? 10.675 5.101 -20.830 1.00 94.06 247 GLY A CA 1
ATOM 1791 C C . GLY A 1 247 ? 11.737 6.195 -20.676 1.00 94.06 247 GLY A C 1
ATOM 1792 O O . GLY A 1 247 ? 11.988 6.964 -21.601 1.00 94.06 247 GLY A O 1
ATOM 1793 N N . THR A 1 248 ? 12.417 6.244 -19.529 1.00 94.69 248 THR A N 1
ATOM 1794 C CA . THR A 1 248 ? 13.553 7.155 -19.280 1.00 94.69 248 THR A CA 1
ATOM 1795 C C . THR A 1 248 ? 14.775 6.396 -18.762 1.00 94.69 248 THR A C 1
ATOM 1797 O O . THR A 1 248 ? 14.668 5.611 -17.822 1.00 94.69 248 THR A O 1
ATOM 1800 N N . GLY A 1 249 ? 15.947 6.617 -19.365 1.00 89.38 249 GLY A N 1
ATOM 1801 C CA . GLY A 1 249 ? 17.242 6.085 -18.909 1.00 89.38 249 GLY A CA 1
ATOM 1802 C C . GLY A 1 249 ? 17.419 4.563 -19.015 1.00 89.38 249 GLY A C 1
ATOM 1803 O O . GLY A 1 249 ? 18.375 4.028 -18.465 1.00 89.38 249 GLY A O 1
ATOM 1804 N N . GLY A 1 250 ? 16.504 3.859 -19.691 1.00 92.44 250 GLY A N 1
ATOM 1805 C CA . GLY A 1 250 ? 16.510 2.401 -19.851 1.00 92.44 250 GLY A CA 1
ATOM 1806 C C . GLY A 1 250 ? 16.239 1.958 -21.292 1.00 92.44 250 GLY A C 1
ATOM 1807 O O . GLY A 1 250 ? 16.539 2.687 -22.238 1.00 92.44 250 GLY A O 1
ATOM 1808 N N . THR A 1 251 ? 15.661 0.770 -21.473 1.00 94.94 251 THR A N 1
ATOM 1809 C CA . THR A 1 251 ? 15.264 0.260 -22.798 1.00 94.94 251 THR A CA 1
ATOM 1810 C C . THR A 1 251 ? 13.772 0.475 -23.017 1.00 94.94 251 THR A C 1
ATOM 1812 O O . THR A 1 251 ? 12.975 0.111 -22.162 1.00 94.94 251 THR A O 1
ATOM 1815 N N . THR A 1 252 ? 13.373 1.032 -24.157 1.00 95.31 252 THR A N 1
ATOM 1816 C CA . THR A 1 252 ? 11.969 1.239 -24.539 1.00 95.31 252 THR A CA 1
ATOM 1817 C C . THR A 1 252 ? 11.679 0.543 -25.867 1.00 95.31 252 THR A C 1
ATOM 1819 O O . THR A 1 252 ? 12.340 0.830 -26.859 1.00 95.31 252 THR A O 1
ATOM 1822 N N . GLY A 1 253 ? 10.705 -0.363 -25.919 1.00 93.19 253 GLY A N 1
ATOM 1823 C CA . GLY A 1 253 ? 10.270 -1.037 -27.149 1.00 93.19 253 GLY A CA 1
ATOM 1824 C C . GLY A 1 253 ? 8.898 -0.547 -27.607 1.00 93.19 253 GLY A C 1
ATOM 1825 O O . GLY A 1 253 ? 7.952 -0.585 -26.826 1.00 93.19 253 GLY A O 1
ATOM 1826 N N . GLY A 1 254 ? 8.777 -0.094 -28.857 1.00 87.69 254 GLY A N 1
ATOM 1827 C CA . GLY A 1 254 ? 7.507 0.301 -29.488 1.00 87.69 254 GLY A CA 1
ATOM 1828 C C . GLY A 1 254 ? 6.833 1.550 -28.903 1.00 87.69 254 GLY A C 1
ATOM 1829 O O . GLY A 1 254 ? 5.660 1.780 -29.171 1.00 87.69 254 GLY A O 1
ATOM 1830 N N . GLY A 1 255 ? 7.547 2.332 -28.087 1.00 92.19 255 GLY A N 1
ATOM 1831 C CA . GLY A 1 255 ? 7.023 3.501 -27.372 1.00 92.19 255 GLY A CA 1
ATOM 1832 C C . GLY A 1 255 ? 7.935 4.730 -27.460 1.00 92.19 255 GLY A C 1
ATOM 1833 O O . GLY A 1 255 ? 8.720 4.857 -28.400 1.00 92.19 255 GLY A O 1
ATOM 1834 N N . MET A 1 256 ? 7.845 5.641 -26.486 1.00 95.88 256 MET A N 1
ATOM 1835 C CA . MET A 1 256 ? 8.657 6.867 -26.438 1.00 95.88 256 MET A CA 1
ATOM 1836 C C . MET A 1 256 ? 9.766 6.757 -25.386 1.00 95.88 256 MET A C 1
ATOM 1838 O O . MET A 1 256 ? 9.468 6.543 -24.216 1.00 95.88 256 MET A O 1
ATOM 1842 N N . GLY A 1 257 ? 11.032 6.917 -25.768 1.00 94.19 257 GLY A N 1
ATOM 1843 C CA . GLY A 1 257 ? 12.178 6.792 -24.863 1.00 94.19 257 GLY A CA 1
ATOM 1844 C C . GLY A 1 257 ? 13.027 8.062 -24.752 1.00 94.19 257 GLY A C 1
ATOM 1845 O O . GLY A 1 257 ? 13.286 8.728 -25.751 1.00 94.19 257 GLY A O 1
ATOM 1846 N N . THR A 1 258 ? 13.533 8.369 -23.554 1.00 94.81 258 THR A N 1
ATOM 1847 C CA . THR A 1 258 ? 14.471 9.485 -23.314 1.00 94.81 258 THR A CA 1
ATOM 1848 C C . THR A 1 258 ? 15.760 9.004 -22.644 1.00 94.81 258 THR A C 1
ATOM 1850 O O . THR A 1 258 ? 15.712 8.296 -21.639 1.00 94.81 258 THR A O 1
ATOM 1853 N N . GLY A 1 259 ? 16.923 9.389 -23.179 1.00 89.19 259 GLY A N 1
ATOM 1854 C CA . GLY A 1 259 ? 18.242 9.167 -22.561 1.00 89.19 259 GLY A CA 1
ATOM 1855 C C . GLY A 1 259 ? 18.709 7.705 -22.476 1.00 89.19 259 GLY A C 1
ATOM 1856 O O . GLY A 1 259 ? 19.679 7.421 -21.781 1.00 89.19 259 GLY A O 1
ATOM 1857 N N . GLY A 1 260 ? 18.025 6.777 -23.153 1.00 92.88 260 GLY A N 1
ATOM 1858 C CA . GLY A 1 260 ? 18.320 5.340 -23.154 1.00 92.88 260 GLY A CA 1
ATOM 1859 C C . GLY A 1 260 ? 18.285 4.726 -24.557 1.00 92.88 260 GLY A C 1
ATOM 1860 O O . GLY A 1 260 ? 18.589 5.400 -25.541 1.00 92.88 260 GLY A O 1
ATOM 1861 N N . THR A 1 261 ? 17.908 3.451 -24.663 1.00 95.12 261 THR A N 1
ATOM 1862 C CA . THR A 1 261 ? 17.737 2.763 -25.956 1.00 95.12 261 THR A CA 1
ATOM 1863 C C . THR A 1 261 ? 16.258 2.669 -26.311 1.00 95.12 261 THR A C 1
ATOM 1865 O O . THR A 1 261 ? 15.467 2.209 -25.496 1.00 95.12 261 THR A O 1
ATOM 1868 N N . THR A 1 262 ? 15.876 3.063 -27.523 1.00 95.44 262 THR A N 1
ATOM 1869 C CA . THR A 1 262 ? 14.498 2.975 -28.028 1.00 95.44 262 THR A CA 1
ATOM 1870 C C . THR A 1 262 ? 14.452 2.130 -29.299 1.00 95.44 262 THR A C 1
ATOM 1872 O O . THR A 1 262 ? 15.090 2.480 -30.284 1.00 95.44 262 THR A O 1
ATOM 1875 N N . GLY A 1 263 ? 13.703 1.028 -29.303 1.00 93.62 263 GLY A N 1
ATOM 1876 C CA . GLY A 1 263 ? 13.513 0.166 -30.474 1.00 93.62 263 GLY A CA 1
ATOM 1877 C C . GLY A 1 263 ? 12.125 0.334 -31.088 1.00 93.62 263 GLY A C 1
ATOM 1878 O O . GLY A 1 263 ? 11.127 0.203 -30.382 1.00 93.62 263 GLY A O 1
ATOM 1879 N N . GLY A 1 264 ? 12.050 0.620 -32.389 1.00 88.00 264 GLY A N 1
ATOM 1880 C CA . GLY A 1 264 ? 10.802 0.707 -33.163 1.00 88.00 264 GLY A CA 1
ATOM 1881 C C . GLY A 1 264 ? 9.853 1.847 -32.766 1.00 88.00 264 GLY A C 1
ATOM 1882 O O . GLY A 1 264 ? 8.693 1.829 -33.161 1.00 88.00 264 GLY A O 1
ATOM 1883 N N . GLY A 1 265 ? 10.320 2.809 -31.965 1.00 92.50 265 GLY A N 1
ATOM 1884 C CA . GLY A 1 265 ? 9.524 3.912 -31.419 1.00 92.50 265 GLY A CA 1
ATOM 1885 C C . GLY A 1 265 ? 10.183 5.284 -31.599 1.00 92.50 265 GLY A C 1
ATOM 1886 O O . GLY A 1 265 ? 10.992 5.472 -32.509 1.00 92.50 265 GLY A O 1
ATOM 1887 N N . MET A 1 266 ? 9.849 6.247 -30.734 1.00 95.69 266 MET A N 1
ATOM 1888 C CA . MET A 1 266 ? 10.413 7.605 -30.768 1.00 95.69 266 MET A CA 1
ATOM 1889 C C . MET A 1 266 ? 11.424 7.812 -29.635 1.00 95.69 266 MET A C 1
ATOM 1891 O O . MET A 1 266 ? 11.054 7.731 -28.469 1.00 95.69 266 MET A O 1
ATOM 1895 N N . GLY A 1 267 ? 12.688 8.086 -29.954 1.00 94.06 267 GLY A N 1
ATOM 1896 C CA . GLY A 1 267 ? 13.757 8.274 -28.970 1.00 94.06 267 GLY A CA 1
ATOM 1897 C C . GLY A 1 267 ? 14.292 9.707 -28.917 1.00 94.06 267 GLY A C 1
ATOM 1898 O O . GLY A 1 267 ? 14.429 10.351 -29.953 1.00 94.06 267 GLY A O 1
ATOM 1899 N N . THR A 1 268 ? 14.653 10.198 -27.727 1.00 95.06 268 THR A N 1
ATOM 1900 C CA . THR A 1 268 ? 15.321 11.501 -27.539 1.00 95.06 268 THR A CA 1
ATOM 1901 C C . THR A 1 268 ? 16.614 11.367 -26.733 1.00 95.06 268 THR A C 1
ATOM 1903 O O . THR A 1 268 ? 16.613 10.788 -25.646 1.00 95.06 268 THR A O 1
ATOM 1906 N N . GLY A 1 269 ? 17.724 11.915 -27.239 1.00 88.75 269 GLY A N 1
ATOM 1907 C CA . GLY A 1 269 ? 18.994 12.040 -26.501 1.00 88.75 269 GLY A CA 1
ATOM 1908 C C . GLY A 1 269 ? 19.724 10.723 -26.192 1.00 88.75 269 GLY A C 1
ATOM 1909 O O . GLY A 1 269 ? 20.627 10.713 -25.361 1.00 88.75 269 GLY A O 1
ATOM 1910 N N . GLY A 1 270 ? 19.337 9.621 -26.839 1.00 93.00 270 GLY A N 1
ATOM 1911 C CA . GLY A 1 270 ? 19.884 8.278 -26.628 1.00 93.00 270 GLY A CA 1
ATOM 1912 C C . GLY A 1 270 ? 20.121 7.529 -27.942 1.00 93.00 270 GLY A C 1
ATOM 1913 O O . GLY A 1 270 ? 20.428 8.142 -28.965 1.00 93.00 270 GLY A O 1
ATOM 1914 N N . THR A 1 271 ? 19.982 6.203 -27.926 1.00 95.31 271 THR A N 1
ATOM 1915 C CA . THR A 1 271 ? 20.063 5.374 -29.141 1.00 95.31 271 THR A CA 1
ATOM 1916 C C . THR A 1 271 ? 18.667 4.975 -29.601 1.00 95.31 271 THR A C 1
ATOM 1918 O O . THR A 1 271 ? 17.887 4.463 -28.806 1.00 95.31 271 THR A O 1
ATOM 1921 N N . THR A 1 272 ? 18.354 5.159 -30.881 1.00 95.44 272 THR A N 1
ATOM 1922 C CA . THR A 1 272 ? 17.087 4.734 -31.491 1.00 95.44 272 THR A CA 1
ATOM 1923 C C . THR A 1 272 ? 17.354 3.740 -32.618 1.00 95.44 272 THR A C 1
ATOM 1925 O O . THR A 1 272 ? 18.114 4.055 -33.528 1.00 95.44 272 THR A O 1
ATOM 1928 N N . SER A 1 273 ? 16.732 2.561 -32.599 1.00 94.00 273 SER A N 1
ATOM 1929 C CA . SER A 1 273 ? 16.838 1.558 -33.669 1.00 94.00 273 SER A CA 1
ATOM 1930 C C . SER A 1 273 ? 15.498 1.357 -34.380 1.00 94.00 273 SER A C 1
ATOM 1932 O O . SER A 1 273 ? 14.475 1.101 -33.749 1.00 94.00 273 SER A O 1
ATOM 1934 N N . GLY A 1 274 ? 15.487 1.505 -35.706 1.00 89.25 274 GLY A N 1
ATOM 1935 C CA . GLY A 1 274 ? 14.312 1.295 -36.564 1.00 89.25 274 GLY A CA 1
ATOM 1936 C C . GLY A 1 274 ? 13.155 2.284 -36.362 1.00 89.25 274 GLY A C 1
ATOM 1937 O O . GLY A 1 274 ? 12.062 2.036 -36.857 1.00 89.25 274 GLY A O 1
ATOM 1938 N N . GLY A 1 275 ? 13.372 3.374 -35.620 1.00 92.56 275 GLY A N 1
ATOM 1939 C CA . GLY A 1 275 ? 12.350 4.357 -35.253 1.00 92.56 275 GLY A CA 1
ATOM 1940 C C . GLY A 1 275 ? 12.741 5.802 -35.578 1.00 92.56 275 GLY A C 1
ATOM 1941 O O . GLY A 1 275 ? 13.606 6.048 -36.420 1.00 92.56 275 GLY A O 1
ATOM 1942 N N . MET A 1 276 ? 12.110 6.763 -34.901 1.00 95.38 276 MET A N 1
ATOM 1943 C CA . MET A 1 276 ? 12.415 8.191 -35.044 1.00 95.38 276 MET A CA 1
ATOM 1944 C C . MET A 1 276 ? 13.252 8.683 -33.862 1.00 95.38 276 MET A C 1
ATOM 1946 O O . MET A 1 276 ? 12.787 8.649 -32.727 1.00 95.38 276 MET A O 1
ATOM 1950 N N . GLY A 1 277 ? 14.476 9.142 -34.107 1.00 93.56 277 GLY A N 1
ATOM 1951 C CA . GLY A 1 277 ? 15.370 9.663 -33.073 1.00 93.56 277 GLY A CA 1
ATOM 1952 C C . GLY A 1 277 ? 15.546 11.178 -33.160 1.00 93.56 277 GLY A C 1
ATOM 1953 O O . GLY A 1 277 ? 15.726 11.715 -34.250 1.00 93.56 277 GLY A O 1
ATOM 1954 N N . THR A 1 278 ? 15.543 11.869 -32.020 1.00 94.50 278 THR A N 1
ATOM 1955 C CA . THR A 1 278 ? 15.895 13.294 -31.918 1.00 94.50 278 THR A CA 1
ATOM 1956 C C . THR A 1 278 ? 17.069 13.486 -30.967 1.00 94.50 278 THR A C 1
ATOM 1958 O O . THR A 1 278 ? 16.953 13.279 -29.759 1.00 94.50 278 THR A O 1
ATOM 1961 N N . GLY A 1 279 ? 18.220 13.889 -31.502 1.00 83.06 279 GLY A N 1
ATOM 1962 C CA . GLY A 1 279 ? 19.471 13.916 -30.747 1.00 83.06 279 GLY A CA 1
ATOM 1963 C C . GLY A 1 279 ? 19.964 12.511 -30.361 1.00 83.06 279 GLY A C 1
ATOM 1964 O O . GLY A 1 279 ? 19.194 11.572 -30.167 1.00 83.06 279 GLY A O 1
ATOM 1965 N N . GLY A 1 280 ? 21.283 12.350 -30.253 1.00 92.94 280 GLY A N 1
ATOM 1966 C CA . GLY A 1 280 ? 21.911 11.042 -30.029 1.00 92.94 280 GLY A CA 1
ATOM 1967 C C . GLY A 1 280 ? 22.159 10.269 -31.329 1.00 92.94 280 GLY A C 1
ATOM 1968 O O . GLY A 1 280 ? 22.595 10.858 -32.319 1.00 92.94 280 GLY A O 1
ATOM 1969 N N . THR A 1 281 ? 21.927 8.954 -31.318 1.00 94.50 281 THR A N 1
ATOM 1970 C CA . THR A 1 281 ? 22.245 8.048 -32.437 1.00 94.50 281 THR A CA 1
ATOM 1971 C C . THR A 1 281 ? 20.995 7.328 -32.931 1.00 94.50 281 THR A C 1
ATOM 1973 O O . THR A 1 281 ? 20.291 6.705 -32.144 1.00 94.50 281 THR A O 1
ATOM 1976 N N . THR A 1 282 ? 20.741 7.346 -34.237 1.00 94.31 282 THR A N 1
ATOM 1977 C CA . THR A 1 282 ? 19.641 6.615 -34.884 1.00 94.31 282 THR A CA 1
ATOM 1978 C C . THR A 1 282 ? 20.193 5.589 -35.871 1.00 94.31 282 THR A C 1
ATOM 1980 O O . THR A 1 282 ? 21.016 5.941 -36.712 1.00 94.31 282 THR A O 1
ATOM 1983 N N . SER A 1 283 ? 19.749 4.332 -35.812 1.00 93.00 283 SER A N 1
ATOM 1984 C CA . SER A 1 283 ? 20.111 3.280 -36.772 1.00 93.00 283 SER A CA 1
ATOM 1985 C C . SER A 1 283 ? 18.883 2.741 -37.512 1.00 93.00 283 SER A C 1
ATOM 1987 O O . SER A 1 283 ? 17.886 2.373 -36.896 1.00 93.00 283 SER A O 1
ATOM 1989 N N . GLY A 1 284 ? 18.935 2.710 -38.846 1.00 88.00 284 GLY A N 1
ATOM 1990 C CA . GLY A 1 284 ? 17.880 2.157 -39.706 1.00 88.00 284 GLY A CA 1
ATOM 1991 C C . GLY A 1 284 ? 16.555 2.932 -39.714 1.00 88.00 284 GLY A C 1
ATOM 1992 O O . GLY A 1 284 ? 15.554 2.398 -40.177 1.00 88.00 284 GLY A O 1
ATOM 1993 N N . GLY A 1 285 ? 16.528 4.157 -39.180 1.00 91.56 285 GLY A N 1
ATOM 1994 C CA . GLY A 1 285 ? 15.317 4.965 -39.004 1.00 91.56 285 GLY A CA 1
ATOM 1995 C C . GLY A 1 285 ? 15.478 6.425 -39.438 1.00 91.56 285 GLY A C 1
ATOM 1996 O O . GLY A 1 285 ? 16.351 6.749 -40.248 1.00 91.56 285 GLY A O 1
ATOM 1997 N N . MET A 1 286 ? 14.638 7.312 -38.901 1.00 93.94 286 MET A N 1
ATOM 1998 C CA . MET A 1 286 ? 14.691 8.754 -39.175 1.00 93.94 286 MET A CA 1
ATOM 1999 C C . MET A 1 286 ? 15.319 9.503 -37.997 1.00 93.94 286 MET A C 1
ATOM 2001 O O . MET A 1 286 ? 14.771 9.482 -36.900 1.00 93.94 286 MET A O 1
ATOM 2005 N N . GLY A 1 287 ? 16.453 10.165 -38.209 1.00 92.12 287 GLY A N 1
ATOM 2006 C CA . GLY A 1 287 ? 17.153 10.924 -37.172 1.00 92.12 287 GLY A CA 1
ATOM 2007 C C . GLY A 1 287 ? 17.095 12.433 -37.407 1.00 92.12 287 GLY A C 1
ATOM 2008 O O . GLY A 1 287 ? 17.376 12.899 -38.508 1.00 92.12 287 GLY A O 1
ATOM 2009 N N . THR A 1 288 ? 16.788 13.210 -36.370 1.00 92.50 288 THR A N 1
ATOM 2010 C CA . THR A 1 288 ? 16.873 14.679 -36.382 1.00 92.50 288 THR A CA 1
ATOM 2011 C C . THR A 1 288 ? 17.878 15.149 -35.338 1.00 92.50 288 THR A C 1
ATOM 2013 O O . THR A 1 288 ? 17.679 14.966 -34.138 1.00 92.50 288 THR A O 1
ATOM 2016 N N . GLY A 1 289 ? 18.974 15.760 -35.784 1.00 81.06 289 GLY A N 1
ATOM 2017 C CA . GLY A 1 289 ? 20.115 16.076 -34.925 1.00 81.06 289 GLY A CA 1
ATOM 2018 C C . GLY A 1 289 ? 20.861 14.820 -34.444 1.00 81.06 289 GLY A C 1
ATOM 2019 O O . GLY A 1 289 ? 20.295 13.742 -34.289 1.00 81.06 289 GLY A O 1
ATOM 2020 N N . GLY A 1 290 ? 22.171 14.939 -34.215 1.00 91.38 290 GLY A N 1
ATOM 2021 C CA . GLY A 1 290 ? 23.015 13.801 -33.823 1.00 91.38 290 GLY A CA 1
ATOM 2022 C C . GLY A 1 290 ? 23.519 12.968 -35.009 1.00 91.38 290 GLY A C 1
ATOM 2023 O O . GLY A 1 290 ? 23.874 13.530 -36.044 1.00 91.38 290 GLY A O 1
ATOM 2024 N N . THR A 1 291 ? 23.612 11.644 -34.850 1.00 92.75 291 THR A N 1
ATOM 2025 C CA . THR A 1 291 ? 24.167 10.715 -35.855 1.00 92.75 291 THR A CA 1
ATOM 2026 C C . THR A 1 291 ? 23.105 9.741 -36.358 1.00 92.75 291 THR A C 1
ATOM 2028 O O . THR A 1 291 ? 22.443 9.092 -35.559 1.00 92.75 291 THR A O 1
ATOM 2031 N N . THR A 1 292 ? 22.971 9.581 -37.674 1.00 91.81 292 THR A N 1
ATOM 2032 C CA . THR A 1 292 ? 22.055 8.628 -38.317 1.00 91.81 292 THR A CA 1
ATOM 2033 C C . THR A 1 292 ? 22.834 7.632 -39.173 1.00 91.81 292 THR A C 1
ATOM 2035 O O . THR A 1 292 ? 23.612 8.036 -40.033 1.00 91.81 292 THR A O 1
ATOM 2038 N N . GLY A 1 293 ? 22.632 6.332 -38.961 1.00 90.12 293 GLY A N 1
ATOM 2039 C CA . GLY A 1 293 ? 23.242 5.249 -39.734 1.00 90.12 293 GLY A CA 1
ATOM 2040 C C . GLY A 1 293 ? 22.195 4.421 -40.479 1.00 90.12 293 GLY A C 1
ATOM 2041 O O . GLY A 1 293 ? 21.254 3.940 -39.855 1.00 90.12 293 GLY A O 1
ATOM 2042 N N . GLY A 1 294 ? 22.345 4.223 -41.791 1.00 85.25 294 GLY A N 1
ATOM 2043 C CA . GLY A 1 294 ? 21.475 3.329 -42.574 1.00 85.25 294 GLY A CA 1
ATOM 2044 C C . GLY A 1 294 ? 20.028 3.809 -42.755 1.00 85.25 294 GLY A C 1
ATOM 2045 O O . GLY A 1 294 ? 19.150 2.988 -42.996 1.00 85.25 294 GLY A O 1
ATOM 2046 N N . GLY A 1 295 ? 19.762 5.110 -42.588 1.00 88.94 295 GLY A N 1
ATOM 2047 C CA . GLY A 1 295 ? 18.416 5.697 -42.610 1.00 88.94 295 GLY A CA 1
ATOM 2048 C C . GLY A 1 295 ? 18.388 7.133 -43.147 1.00 88.94 295 GLY A C 1
ATOM 2049 O O . GLY A 1 295 ? 19.277 7.524 -43.903 1.00 88.94 295 GLY A O 1
ATOM 2050 N N . THR A 1 296 ? 17.377 7.920 -42.767 1.00 91.50 296 THR A N 1
ATOM 2051 C CA . THR A 1 296 ? 17.236 9.327 -43.203 1.00 91.50 296 THR A CA 1
ATOM 2052 C C . THR A 1 296 ? 17.599 10.280 -42.070 1.00 91.50 296 THR A C 1
ATOM 2054 O O . THR A 1 296 ? 16.997 10.207 -41.003 1.00 91.50 296 THR A O 1
ATOM 2057 N N . GLY A 1 297 ? 18.572 11.165 -42.278 1.00 89.56 297 GLY A N 1
ATOM 2058 C CA . GLY A 1 297 ? 19.049 12.106 -41.265 1.00 89.56 297 GLY A CA 1
ATOM 2059 C C . GLY A 1 297 ? 18.823 13.571 -41.645 1.00 89.56 297 GLY A C 1
ATOM 2060 O O . GLY A 1 297 ? 19.066 13.961 -42.787 1.00 89.56 297 GLY A O 1
ATOM 2061 N N . THR A 1 298 ? 18.439 14.397 -40.670 1.00 90.94 298 THR A N 1
ATOM 2062 C CA . THR A 1 298 ? 18.259 15.850 -40.828 1.00 90.94 298 THR A CA 1
ATOM 2063 C C . THR A 1 298 ? 19.061 16.617 -39.775 1.00 90.94 298 THR A C 1
ATOM 2065 O O . THR A 1 298 ? 18.969 16.323 -38.584 1.00 90.94 298 THR A O 1
ATOM 2068 N N . GLY A 1 299 ? 19.858 17.610 -40.185 1.00 87.19 299 GLY A N 1
ATOM 2069 C CA . GLY A 1 299 ? 20.557 18.520 -39.258 1.00 87.19 299 GLY A CA 1
ATOM 2070 C C . GLY A 1 299 ? 21.728 17.908 -38.469 1.00 87.19 299 GLY A C 1
ATOM 2071 O O . GLY A 1 299 ? 22.193 18.510 -37.505 1.00 87.19 299 GLY A O 1
ATOM 2072 N N . GLY A 1 300 ? 22.192 16.707 -38.838 1.00 89.19 300 GLY A N 1
ATOM 2073 C CA . GLY A 1 300 ? 23.227 15.947 -38.124 1.00 89.19 300 GLY A CA 1
ATOM 2074 C C . GLY A 1 300 ? 24.245 15.263 -39.044 1.00 89.19 300 GLY A C 1
ATOM 2075 O O . GLY A 1 300 ? 24.422 15.652 -40.197 1.00 89.19 300 GLY A O 1
ATOM 2076 N N . THR A 1 301 ? 24.928 14.232 -38.546 1.00 90.19 301 THR A N 1
ATOM 2077 C CA . THR A 1 301 ? 25.803 13.374 -39.361 1.00 90.19 301 THR A CA 1
ATOM 2078 C C . THR A 1 301 ? 25.019 12.169 -39.865 1.00 90.19 301 THR A C 1
ATOM 2080 O O . THR A 1 301 ? 24.436 11.453 -39.062 1.00 90.19 301 THR A O 1
ATOM 2083 N N . THR A 1 302 ? 25.031 11.900 -41.168 1.00 88.69 302 THR A N 1
ATOM 2084 C CA . THR A 1 302 ? 24.376 10.732 -41.772 1.00 88.69 302 THR A CA 1
ATOM 2085 C C . THR A 1 302 ? 25.407 9.831 -42.441 1.00 88.69 302 THR A C 1
ATOM 2087 O O . THR A 1 302 ? 26.249 10.314 -43.194 1.00 88.69 302 THR A O 1
ATOM 2090 N N . GLY A 1 303 ? 25.362 8.527 -42.177 1.00 86.94 303 GLY A N 1
ATOM 2091 C CA . GLY A 1 303 ? 26.228 7.522 -42.792 1.00 86.94 303 GLY A CA 1
ATOM 2092 C C . GLY A 1 303 ? 25.431 6.359 -43.374 1.00 86.94 303 GLY A C 1
ATOM 2093 O O . GLY A 1 303 ? 24.542 5.828 -42.713 1.00 86.94 303 GLY A O 1
ATOM 2094 N N . GLY A 1 304 ? 25.737 5.954 -44.608 1.00 83.19 304 GLY A N 1
ATOM 2095 C CA . GLY A 1 304 ? 25.070 4.817 -45.262 1.00 83.19 304 GLY A CA 1
ATOM 2096 C C . GLY A 1 304 ? 23.573 5.020 -45.548 1.00 83.19 304 GLY A C 1
ATOM 2097 O O . GLY A 1 304 ? 22.845 4.039 -45.642 1.00 83.19 304 GLY A O 1
ATOM 2098 N N . GLY A 1 305 ? 23.108 6.272 -45.651 1.00 85.75 305 GLY A N 1
ATOM 2099 C CA . GLY A 1 305 ? 21.707 6.635 -45.886 1.00 85.75 305 GLY A CA 1
ATOM 2100 C C . GLY A 1 305 ? 21.546 8.064 -46.427 1.00 85.75 305 GLY A C 1
ATOM 2101 O O . GLY A 1 305 ? 22.531 8.685 -46.828 1.00 85.75 305 GLY A O 1
ATOM 2102 N N . MET A 1 306 ? 20.317 8.589 -46.445 1.00 86.75 306 MET A N 1
ATOM 2103 C CA . MET A 1 306 ? 19.987 9.902 -47.022 1.00 86.75 306 MET A CA 1
ATOM 2104 C C . MET A 1 306 ? 20.108 11.020 -45.977 1.00 86.75 306 MET A C 1
ATOM 2106 O O . MET A 1 306 ? 19.391 11.011 -44.983 1.00 86.75 306 MET A O 1
ATOM 2110 N N . GLY A 1 307 ? 20.992 11.995 -46.195 1.00 84.81 307 GLY A N 1
ATOM 2111 C CA . GLY A 1 307 ? 21.194 13.128 -45.282 1.00 84.81 307 GLY A CA 1
ATOM 2112 C C . GLY A 1 307 ? 20.717 14.461 -45.865 1.00 84.81 307 GLY A C 1
ATOM 2113 O O . GLY A 1 307 ? 20.970 14.741 -47.034 1.00 84.81 307 GLY A O 1
ATOM 2114 N N . THR A 1 308 ? 20.082 15.310 -45.051 1.00 85.94 308 THR A N 1
ATOM 2115 C CA . THR A 1 308 ? 19.695 16.687 -45.412 1.00 85.94 308 THR A CA 1
ATOM 2116 C C . THR A 1 308 ? 20.094 17.691 -44.326 1.00 85.94 308 THR A C 1
ATOM 2118 O O . THR A 1 308 ? 20.008 17.416 -43.130 1.00 85.94 308 THR A O 1
ATOM 2121 N N . GLY A 1 309 ? 20.585 18.869 -44.727 1.00 81.44 309 GLY A N 1
ATOM 2122 C CA . GLY A 1 309 ? 20.946 19.943 -43.789 1.00 81.44 309 GLY A CA 1
ATOM 2123 C C . GLY A 1 309 ? 22.080 19.611 -42.803 1.00 81.44 309 GLY A C 1
ATOM 2124 O O . GLY A 1 309 ? 22.140 20.219 -41.740 1.00 81.44 309 GLY A O 1
ATOM 2125 N N . GLY A 1 310 ? 22.956 18.646 -43.120 1.00 84.19 310 GLY A N 1
ATOM 2126 C CA . GLY A 1 310 ? 24.040 18.179 -42.246 1.00 84.19 310 GLY A CA 1
ATOM 2127 C C . GLY A 1 310 ? 25.204 17.517 -43.003 1.00 84.19 310 GLY A C 1
ATOM 2128 O O . GLY A 1 310 ? 25.358 17.714 -44.205 1.00 84.19 310 GLY A O 1
ATOM 2129 N N . THR A 1 311 ? 26.044 16.741 -42.307 1.00 84.88 311 THR A N 1
ATOM 2130 C CA . THR A 1 311 ? 27.214 16.060 -42.906 1.00 84.88 311 THR A CA 1
ATOM 2131 C C . THR A 1 311 ? 26.853 14.651 -43.368 1.00 84.88 311 THR A C 1
ATOM 2133 O O . THR A 1 311 ? 26.467 13.832 -42.541 1.00 84.88 311 THR A O 1
ATOM 2136 N N . THR A 1 312 ? 27.064 14.315 -44.641 1.00 82.12 312 THR A N 1
ATOM 2137 C CA . THR A 1 312 ? 26.841 12.952 -45.162 1.00 82.12 312 THR A CA 1
ATOM 2138 C C . THR A 1 312 ? 28.177 12.248 -45.422 1.00 82.12 312 THR A C 1
ATOM 2140 O O . THR A 1 312 ? 29.011 12.745 -46.175 1.00 82.12 312 THR A O 1
ATOM 2143 N N . ARG A 1 313 ? 28.410 11.089 -44.792 1.00 70.56 313 ARG A N 1
ATOM 2144 C CA . ARG A 1 313 ? 29.585 10.225 -45.011 1.00 70.56 313 ARG A CA 1
ATOM 2145 C C . ARG A 1 313 ? 29.166 8.981 -45.794 1.00 70.56 313 ARG A C 1
ATOM 2147 O O . ARG A 1 313 ? 28.411 8.157 -45.287 1.00 70.56 313 ARG A O 1
ATOM 2154 N N . GLY A 1 314 ? 29.670 8.829 -47.015 1.00 63.62 314 GLY A N 1
ATOM 2155 C CA . GLY A 1 314 ? 29.375 7.660 -47.855 1.00 63.62 314 GLY A CA 1
ATOM 2156 C C . GLY A 1 314 ? 29.281 7.957 -49.347 1.00 63.62 314 GLY A C 1
ATOM 2157 O O . GLY A 1 314 ? 29.376 7.029 -50.143 1.00 63.62 314 GLY A O 1
ATOM 2158 N N . GLU A 1 315 ? 29.178 9.226 -49.747 1.00 53.09 315 GLU A N 1
ATOM 2159 C CA . GLU A 1 315 ? 29.409 9.580 -51.144 1.00 53.09 315 GLU A CA 1
ATOM 2160 C C . GLU A 1 315 ? 30.908 9.472 -51.430 1.00 53.09 315 GLU A C 1
ATOM 2162 O O . GLU A 1 315 ? 31.718 10.302 -51.010 1.00 53.09 315 GLU A O 1
ATOM 2167 N N . SER A 1 316 ? 31.284 8.393 -52.117 1.00 47.03 316 SER A N 1
ATOM 2168 C CA . SER A 1 316 ? 32.545 8.325 -52.841 1.00 47.03 316 SER A CA 1
ATOM 2169 C C . SER A 1 316 ? 32.581 9.517 -53.793 1.00 47.03 316 SER A C 1
ATOM 2171 O O . SER A 1 316 ? 31.942 9.504 -54.845 1.00 47.03 316 SER A O 1
ATOM 2173 N N . ILE A 1 317 ? 33.310 10.571 -53.421 1.00 51.66 317 ILE A N 1
ATOM 2174 C CA . ILE A 1 317 ? 33.731 11.576 -54.388 1.00 51.66 317 ILE A CA 1
ATOM 2175 C C . ILE A 1 317 ? 34.696 10.841 -55.314 1.00 51.66 317 ILE A C 1
ATOM 2177 O O . ILE A 1 317 ? 35.893 10.737 -55.030 1.00 51.66 317 ILE A O 1
ATOM 2181 N N . VAL A 1 318 ? 34.178 10.313 -56.422 1.00 47.53 318 VAL A N 1
ATOM 2182 C CA . VAL A 1 318 ? 35.000 9.903 -57.556 1.00 47.53 318 VAL A CA 1
ATOM 2183 C C . VAL A 1 318 ? 35.635 11.187 -58.082 1.00 47.53 318 VAL A C 1
ATOM 2185 O O . VAL A 1 318 ? 35.065 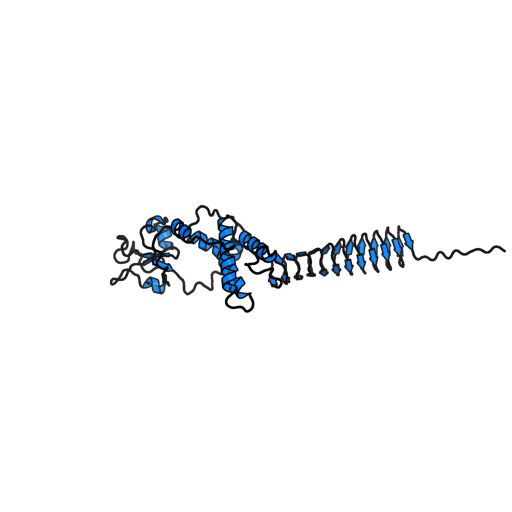11.901 -58.904 1.00 47.53 318 VAL A O 1
ATOM 2188 N N . ARG A 1 319 ? 36.806 11.548 -57.547 1.00 48.53 319 ARG A N 1
ATOM 2189 C CA . ARG A 1 319 ? 37.631 12.607 -58.125 1.00 48.53 319 ARG A CA 1
ATOM 2190 C C . ARG A 1 319 ? 38.116 12.079 -59.463 1.00 48.53 319 ARG A C 1
ATOM 2192 O O . ARG A 1 319 ? 39.077 11.314 -59.508 1.00 48.53 319 ARG A O 1
ATOM 2199 N N . ASN A 1 320 ? 37.430 12.468 -60.533 1.00 41.00 320 ASN A N 1
ATOM 2200 C CA . ASN A 1 320 ? 37.893 12.230 -61.887 1.00 41.00 320 ASN A CA 1
ATOM 2201 C C . ASN A 1 320 ? 39.223 12.980 -62.039 1.00 41.00 320 ASN A C 1
ATOM 2203 O O . ASN A 1 320 ? 39.256 14.206 -62.153 1.00 41.00 320 ASN A O 1
ATOM 2207 N N . ARG A 1 321 ? 40.337 12.257 -61.905 1.00 48.31 321 ARG A N 1
ATOM 2208 C CA . ARG A 1 321 ? 41.676 12.808 -62.087 1.00 48.31 321 ARG A CA 1
ATOM 2209 C C . ARG A 1 321 ? 41.851 12.968 -63.595 1.00 48.31 321 ARG A C 1
ATOM 2211 O O . ARG A 1 321 ? 42.130 11.993 -64.281 1.00 48.31 321 ARG A O 1
ATOM 2218 N N . LEU A 1 322 ? 41.600 14.174 -64.105 1.00 49.16 322 LEU A N 1
ATOM 2219 C CA . LEU A 1 322 ? 41.964 14.547 -65.469 1.00 49.16 322 LEU A CA 1
ATOM 2220 C C . LEU A 1 322 ? 43.487 14.411 -65.583 1.00 49.16 322 LEU A C 1
ATOM 2222 O O . LEU A 1 322 ? 44.226 15.210 -65.010 1.00 49.16 322 LEU A O 1
ATOM 2226 N N . PHE A 1 323 ? 43.940 13.356 -66.253 1.00 50.03 323 PHE A N 1
ATOM 2227 C CA . PHE A 1 323 ? 45.288 13.288 -66.795 1.00 50.03 323 PHE A CA 1
ATOM 2228 C C . PHE A 1 323 ? 45.309 14.207 -68.019 1.00 50.03 323 PHE A C 1
ATOM 2230 O O . PHE A 1 323 ? 44.585 13.963 -68.982 1.00 50.03 323 PHE A O 1
ATOM 2237 N N . PHE A 1 324 ? 46.073 15.292 -67.942 1.00 50.50 324 PHE A N 1
ATOM 2238 C CA . PHE A 1 324 ? 46.604 15.943 -69.133 1.00 50.50 324 PHE A CA 1
ATOM 2239 C C . PHE A 1 324 ? 47.984 15.324 -69.369 1.00 50.50 324 PHE A C 1
ATOM 2241 O O . PHE A 1 324 ? 48.813 15.358 -68.455 1.00 50.50 324 PHE A O 1
ATOM 2248 N N . ASP A 1 325 ? 48.153 14.702 -70.538 1.00 58.81 325 ASP A N 1
ATOM 2249 C CA . ASP A 1 325 ? 49.455 14.336 -71.114 1.00 58.81 325 ASP A CA 1
ATOM 2250 C C . ASP A 1 325 ? 50.280 15.592 -71.445 1.00 58.81 325 ASP A C 1
ATOM 2252 O O . ASP A 1 325 ? 49.668 16.616 -71.842 1.00 58.81 325 ASP A O 1
#

InterPro domains:
  IPR001199 Cytochrome b5-like heme/steroid binding domain [PF00173] (26-93)
  IPR001199 Cytochrome b5-like heme/steroid binding domain [SM01117] (25-96)
  IPR036400 Cytochrome b5-like heme/steroid binding domain superfamily [G3DSA:3.10.120.10] (17-131)
  IPR036400 Cytochrome b5-like heme/steroid binding domain superfamily [SSF55856] (21-87)

pLDDT: mean 70.15, std 19.21, range [32.25, 95.88]

Radius of gyration: 34.4 Å; chains: 1; bounding box: 90×42×113 Å

Organism: Clostridium beijerinckii (strain ATCC 51743 / NCIMB 8052) (NCBI:txid290402)

Sequence (325 aa):
MSIYFDLKTINELTGSNSFRQPKELTLDDLAQYDGRGGKPAYVAIEGVVYDVSNESNWSGGTHHGLNAGKDLTDQFNSCHGMMQILNNAPKVGILVDDNNMRDMNFDINENMMRQVKQNTSNFRPDDWIRYIEPIVSYSLNDTNQGTGLQGAGARRSYQKAILLGVLVGLGKTPQEAITQVQQWQNTGATTLLGGPSTGGTTGGGMGTGGTTGGGMGTGGTTSGGMGTGGTTGGGMGTGGTTGGGMGTGGTTGGGMGTGGTTGGGMGTGGTTSGGMGTGGTTSGGMGTGGTTGGGTGTGGTTGGGMGTGGTTRGESIVRNRLFFD